Protein AF-A0A1V8TZ65-F1 (afdb_monomer)

Sequence (333 aa):
GFLTRMPTALEHLEITNCFKVTSDVLEAYLLKSGASLKSLTLLHNPCLSLSFLPNLKANCPNLESLTLDGHYYSERVAINDAQPEYETLLSPSEVPTWPSTLRHLDLVSLQKWGAEAAVNLFRTLADAAPELPDLRYIHIEAHIDIPWRDRASFRDEWIERLRTVFLRRSAPPNPYHGSKKQWLAWKAVQKDYNGRVTPGVLELAFHPRGVSHVELSPHKDPRDTDLASDADASPLKPARRSTRVRLVRSLSQQASVTSEDAGAESEDVRNRSPGKPEPFIQGLCNTVDVRIDNQRPRETTFTERDFLDSEASGDEDWSANADMEFENGGYAW

Structure (mmCIF, N/CA/C/O backbone):
data_AF-A0A1V8TZ65-F1
#
_entry.id   AF-A0A1V8TZ65-F1
#
loop_
_atom_site.group_PDB
_atom_site.id
_atom_site.type_symbol
_atom_site.label_atom_id
_atom_site.label_alt_id
_atom_site.label_comp_id
_atom_site.label_asym_id
_atom_site.label_entity_id
_atom_site.label_seq_id
_atom_site.pdbx_PDB_ins_code
_atom_site.Cartn_x
_atom_site.Cartn_y
_atom_site.Cartn_z
_atom_site.occupancy
_atom_site.B_iso_or_equiv
_atom_site.auth_seq_id
_atom_site.auth_comp_id
_atom_site.auth_asym_id
_atom_site.auth_atom_id
_atom_site.pdbx_PDB_model_num
ATOM 1 N N . GLY A 1 1 ? -14.218 -11.946 -16.713 1.00 60.06 1 GLY A N 1
ATOM 2 C CA . GLY A 1 1 ? -13.072 -12.727 -16.190 1.00 60.06 1 GLY A CA 1
ATOM 3 C C . GLY A 1 1 ? -13.565 -13.829 -15.266 1.00 60.06 1 GLY A C 1
ATOM 4 O O . GLY A 1 1 ? -14.764 -13.931 -15.056 1.00 60.06 1 GLY A O 1
ATOM 5 N N . PHE A 1 2 ? -12.695 -14.667 -14.701 1.00 77.88 2 PHE A N 1
ATOM 6 C CA . PHE A 1 2 ? -13.140 -15.668 -13.714 1.00 77.88 2 PHE A CA 1
ATOM 7 C C . PHE A 1 2 ? -13.649 -15.005 -12.417 1.00 77.88 2 PHE A C 1
ATOM 9 O O . PHE A 1 2 ? -14.639 -15.466 -11.856 1.00 77.88 2 PHE A O 1
ATOM 16 N N . LEU A 1 3 ? -13.070 -13.858 -12.029 1.00 78.88 3 LEU A N 1
ATOM 17 C CA . LEU A 1 3 ? -13.513 -13.054 -10.881 1.00 78.88 3 LEU A CA 1
ATOM 18 C C . LEU A 1 3 ? -14.974 -12.594 -10.996 1.00 78.88 3 LEU A C 1
ATOM 20 O O . LEU A 1 3 ? -15.696 -12.574 -10.009 1.00 78.88 3 LEU A O 1
ATOM 24 N N . THR A 1 4 ? -15.485 -12.325 -12.203 1.00 75.62 4 THR A N 1
ATOM 25 C CA . THR A 1 4 ? -16.880 -11.869 -12.378 1.00 75.62 4 THR A CA 1
ATOM 26 C C . THR A 1 4 ? -17.925 -12.956 -12.100 1.00 75.62 4 THR A C 1
ATOM 28 O O . THR A 1 4 ? -19.119 -12.655 -12.088 1.00 75.62 4 THR A O 1
ATOM 31 N N . ARG A 1 5 ? -17.490 -14.212 -11.922 1.00 80.31 5 ARG A N 1
ATOM 32 C CA . ARG A 1 5 ? -18.336 -15.353 -11.539 1.00 80.31 5 ARG A CA 1
ATOM 33 C C . ARG A 1 5 ? -18.325 -15.618 -10.031 1.00 80.31 5 ARG A C 1
ATOM 35 O O . ARG A 1 5 ? -19.060 -16.494 -9.585 1.00 80.31 5 ARG A O 1
ATOM 42 N N . MET A 1 6 ? -17.494 -14.910 -9.266 1.00 81.88 6 MET A N 1
ATOM 43 C CA . MET A 1 6 ? -17.444 -15.070 -7.818 1.00 81.88 6 MET A CA 1
ATOM 44 C C . MET A 1 6 ? -18.694 -14.476 -7.143 1.00 81.88 6 MET A C 1
ATOM 46 O O . MET A 1 6 ? -19.346 -13.594 -7.714 1.00 81.88 6 MET A O 1
ATOM 50 N N . PRO A 1 7 ? -19.051 -14.961 -5.939 1.00 83.94 7 PRO A N 1
ATOM 51 C CA . PRO A 1 7 ? -20.161 -14.419 -5.167 1.00 83.94 7 PRO A CA 1
ATOM 52 C C . PRO A 1 7 ? -19.971 -12.931 -4.862 1.00 83.94 7 PRO A C 1
ATOM 54 O O . PRO A 1 7 ? -18.871 -12.477 -4.571 1.00 83.94 7 PRO A O 1
ATOM 57 N N . THR A 1 8 ? -21.064 -12.171 -4.867 1.00 79.94 8 THR A N 1
ATOM 58 C CA . THR A 1 8 ? -21.030 -10.715 -4.654 1.00 79.94 8 THR A CA 1
ATOM 59 C C . THR A 1 8 ? -20.983 -10.293 -3.185 1.00 79.94 8 THR A C 1
ATOM 61 O O . THR A 1 8 ? -20.887 -9.104 -2.918 1.00 79.94 8 THR A O 1
ATOM 64 N N . ALA A 1 9 ? -21.082 -11.239 -2.246 1.00 85.06 9 ALA A N 1
ATOM 65 C CA . ALA A 1 9 ? -21.119 -10.997 -0.800 1.00 85.06 9 ALA A CA 1
ATOM 66 C C . ALA A 1 9 ? -19.877 -11.558 -0.080 1.00 85.06 9 ALA A C 1
ATOM 68 O O . ALA A 1 9 ? -19.961 -12.014 1.058 1.00 85.06 9 ALA A O 1
ATOM 69 N N . LEU A 1 10 ? -18.734 -11.600 -0.769 1.00 90.06 10 LEU A N 1
ATOM 70 C CA . LEU A 1 10 ? -17.481 -12.060 -0.177 1.00 90.06 10 LEU A CA 1
ATOM 71 C C . LEU A 1 10 ? -16.950 -11.015 0.811 1.00 90.06 10 LEU A C 1
ATOM 73 O O . LEU A 1 10 ? -16.825 -9.839 0.471 1.00 90.06 10 LEU A O 1
ATOM 77 N N . GLU A 1 11 ? -16.630 -11.462 2.026 1.00 93.25 11 GLU A N 1
ATOM 78 C CA . GLU A 1 11 ? -15.969 -10.634 3.044 1.00 93.25 11 GLU A CA 1
ATOM 79 C C . GLU A 1 11 ? -14.440 -10.732 2.959 1.00 93.25 11 GLU A C 1
ATOM 81 O O . GLU A 1 11 ? -13.737 -9.761 3.228 1.00 93.25 11 GLU A O 1
ATOM 86 N N . HIS A 1 12 ? -13.924 -11.892 2.556 1.00 94.75 12 HIS A N 1
ATOM 87 C CA . HIS A 1 12 ? -12.497 -12.176 2.464 1.00 94.75 12 HIS A CA 1
ATOM 88 C C . HIS A 1 12 ? -12.182 -12.685 1.058 1.00 94.75 12 HIS A C 1
ATOM 90 O O . HIS A 1 12 ? -12.798 -13.650 0.599 1.00 94.75 12 HIS A O 1
ATOM 96 N N . LEU A 1 13 ? -11.245 -12.028 0.377 1.00 93.94 13 LEU A N 1
ATOM 97 C CA . LEU A 1 13 ? -10.735 -12.448 -0.923 1.00 93.94 13 LEU A CA 1
ATOM 98 C C . LEU A 1 13 ? -9.223 -12.625 -0.830 1.00 93.94 13 LEU A C 1
ATOM 100 O O . LEU A 1 13 ? -8.498 -11.656 -0.620 1.00 93.94 13 LEU A O 1
ATOM 104 N N . GLU A 1 14 ? -8.773 -13.853 -1.053 1.00 95.00 14 GLU A N 1
ATOM 105 C CA . GLU A 1 14 ? -7.362 -14.191 -1.189 1.00 95.00 14 GLU A CA 1
ATOM 106 C C . GLU A 1 14 ? -7.101 -14.698 -2.608 1.00 95.00 14 GLU A C 1
ATOM 108 O O . GLU A 1 14 ? -7.795 -15.598 -3.095 1.00 95.00 14 GLU A O 1
ATOM 113 N N . ILE A 1 15 ? -6.124 -14.100 -3.289 1.00 93.44 15 ILE A N 1
ATOM 114 C CA . ILE A 1 15 ? -5.669 -14.545 -4.604 1.00 93.44 15 ILE A CA 1
ATOM 115 C C . ILE A 1 15 ? -4.156 -14.697 -4.567 1.00 93.44 15 ILE A C 1
ATOM 117 O O . ILE A 1 15 ? -3.427 -13.717 -4.392 1.00 93.44 15 ILE A O 1
ATOM 121 N N . THR A 1 16 ? -3.710 -15.930 -4.783 1.00 93.06 16 THR A N 1
ATOM 122 C CA . THR A 1 16 ? -2.310 -16.325 -4.655 1.00 93.06 16 THR A CA 1
ATOM 123 C C . THR A 1 16 ? -1.806 -16.916 -5.966 1.00 93.06 16 THR A C 1
ATOM 125 O O . THR A 1 16 ? -2.459 -17.789 -6.540 1.00 93.06 16 THR A O 1
ATOM 128 N N . ASN A 1 17 ? -0.644 -16.448 -6.426 1.00 89.31 17 ASN A N 1
ATOM 129 C CA . ASN A 1 17 ? 0.069 -16.936 -7.609 1.00 89.31 17 ASN A CA 1
ATOM 130 C C . ASN A 1 17 ? -0.794 -17.003 -8.886 1.00 89.31 17 ASN A C 1
ATOM 132 O O . ASN A 1 17 ? -0.859 -18.031 -9.565 1.00 89.31 17 ASN A O 1
ATOM 136 N N . CYS A 1 18 ? -1.522 -15.925 -9.203 1.00 88.50 18 CYS A N 1
ATOM 137 C CA . CYS A 1 18 ? -2.431 -15.896 -10.346 1.00 88.50 18 CYS A CA 1
ATOM 138 C C . CYS A 1 18 ? -1.992 -14.923 -11.450 1.00 88.50 18 CYS A C 1
ATOM 140 O O . CYS A 1 18 ? -2.188 -13.713 -11.365 1.00 88.50 18 CYS A O 1
ATOM 142 N N . PHE A 1 19 ? -1.533 -15.475 -12.575 1.00 86.38 19 PHE A N 1
ATOM 143 C CA . PHE A 1 19 ? -1.153 -14.720 -13.780 1.00 86.38 19 PHE A CA 1
ATOM 144 C C . PHE A 1 19 ? -2.326 -14.046 -14.503 1.00 86.38 19 PHE A C 1
ATOM 146 O O . PHE A 1 19 ? -2.140 -13.121 -15.286 1.00 86.38 19 PHE A O 1
ATOM 153 N N . LYS A 1 20 ? -3.560 -14.520 -14.288 1.00 86.88 20 LYS A N 1
ATOM 154 C CA . LYS A 1 20 ? -4.753 -13.983 -14.970 1.00 86.88 20 LYS A CA 1
ATOM 155 C C . LYS A 1 20 ? -5.352 -12.765 -14.269 1.00 86.88 20 LYS A C 1
ATOM 157 O O . LYS A 1 20 ? -6.344 -12.224 -14.758 1.00 86.88 20 LYS A O 1
ATOM 162 N N . VAL A 1 21 ? -4.815 -12.387 -13.111 1.00 89.88 21 VAL A N 1
ATOM 163 C CA . VAL A 1 21 ? -5.283 -11.234 -12.345 1.00 89.88 21 VAL A CA 1
ATOM 164 C C . VAL A 1 21 ? -4.447 -10.030 -12.738 1.00 89.88 21 VAL A C 1
ATOM 166 O O . VAL A 1 21 ? -3.313 -9.878 -12.300 1.00 89.88 21 VAL A O 1
ATOM 169 N N . THR A 1 22 ? -5.031 -9.192 -13.586 1.00 92.12 22 THR A N 1
ATOM 170 C CA . THR A 1 22 ? -4.542 -7.841 -13.859 1.00 92.12 22 THR A CA 1
ATOM 171 C C . THR A 1 22 ? -5.293 -6.839 -12.989 1.00 92.12 22 THR A C 1
ATOM 173 O O . THR A 1 22 ? -6.369 -7.146 -12.458 1.00 92.12 22 THR A O 1
ATOM 176 N N . SER A 1 23 ? -4.747 -5.633 -12.865 1.00 91.00 23 SER A N 1
ATOM 177 C CA . SER A 1 23 ? -5.394 -4.530 -12.155 1.00 91.00 23 SER A CA 1
ATOM 178 C C . SER A 1 23 ? -6.789 -4.224 -12.699 1.00 91.00 23 SER A C 1
ATOM 180 O O . SER A 1 23 ? -7.722 -4.155 -11.909 1.00 91.00 23 SER A O 1
ATOM 182 N N . ASP A 1 24 ? -6.970 -4.173 -14.023 1.00 91.19 24 ASP A N 1
ATOM 183 C CA . ASP A 1 24 ? -8.270 -3.902 -14.658 1.00 91.19 24 ASP A CA 1
ATOM 184 C C . ASP A 1 24 ? -9.333 -4.948 -14.288 1.00 91.19 24 ASP A C 1
ATOM 186 O O . ASP A 1 24 ? -10.501 -4.643 -14.030 1.00 91.19 24 ASP A O 1
ATOM 190 N N . VAL A 1 25 ? -8.936 -6.226 -14.265 1.00 91.88 25 VAL A N 1
ATOM 191 C CA . VAL A 1 25 ? -9.843 -7.339 -13.957 1.00 91.88 25 VAL A CA 1
ATOM 192 C C . VAL A 1 25 ? -10.199 -7.344 -12.473 1.00 91.88 25 VAL A C 1
ATOM 194 O O . VAL A 1 25 ? -11.348 -7.639 -12.128 1.00 91.88 25 VAL A O 1
ATOM 197 N N . LEU A 1 26 ? -9.235 -7.017 -11.607 1.00 92.75 26 LEU A N 1
ATOM 198 C CA . LEU A 1 26 ? -9.464 -6.847 -10.178 1.00 92.75 26 LEU A CA 1
ATOM 199 C C . LEU A 1 26 ? -10.365 -5.637 -9.913 1.00 92.75 26 LEU A C 1
ATOM 201 O O . LEU A 1 26 ? -11.349 -5.767 -9.195 1.00 92.75 26 LEU A O 1
ATOM 205 N N . GLU A 1 27 ? -10.102 -4.494 -10.535 1.00 92.44 27 GLU A N 1
ATOM 206 C CA . GLU A 1 27 ? -10.884 -3.274 -10.366 1.00 92.44 27 GLU A CA 1
ATOM 207 C C . GLU A 1 27 ? -12.343 -3.465 -10.798 1.00 92.44 27 GLU A C 1
ATOM 209 O O . GLU A 1 27 ? -13.260 -3.136 -10.044 1.00 92.44 27 GLU A O 1
ATOM 214 N N . ALA A 1 28 ? -12.577 -4.091 -11.956 1.00 91.38 28 ALA A N 1
ATOM 215 C CA . ALA A 1 28 ? -13.924 -4.421 -12.417 1.00 91.38 28 ALA A CA 1
ATOM 216 C C . ALA A 1 28 ? -14.676 -5.339 -11.436 1.00 91.38 28 ALA A C 1
ATOM 218 O O . ALA A 1 28 ? -15.902 -5.264 -11.311 1.00 91.38 28 ALA A O 1
ATOM 219 N N . TYR A 1 29 ? -13.954 -6.219 -10.737 1.00 91.12 29 TYR A N 1
ATOM 220 C CA . TYR A 1 29 ? -14.520 -7.044 -9.678 1.00 91.12 29 TYR A CA 1
ATOM 221 C C . TYR A 1 29 ? -14.815 -6.222 -8.414 1.00 91.12 29 TYR A C 1
ATOM 223 O O . TYR A 1 29 ? -15.936 -6.278 -7.908 1.00 91.12 29 TYR A O 1
ATOM 231 N N . LEU A 1 30 ? -13.864 -5.411 -7.938 1.00 91.62 30 LEU A N 1
ATOM 232 C CA . LEU A 1 30 ? -14.041 -4.557 -6.759 1.00 91.62 30 LEU A CA 1
ATOM 233 C C . LEU A 1 30 ? -15.204 -3.572 -6.939 1.00 91.62 30 LEU A C 1
ATOM 235 O O . LEU A 1 30 ? -15.962 -3.350 -6.003 1.00 91.62 30 LEU A O 1
ATOM 239 N N . LEU A 1 31 ? -15.425 -3.052 -8.146 1.00 91.88 31 LEU A N 1
ATOM 240 C CA . LEU A 1 31 ? -16.567 -2.184 -8.438 1.00 91.88 31 LEU A CA 1
ATOM 241 C C . LEU A 1 31 ? -17.920 -2.896 -8.256 1.00 91.88 31 LEU A C 1
ATOM 243 O O . LEU A 1 31 ? -18.909 -2.273 -7.876 1.00 91.88 31 LEU A O 1
ATOM 247 N N . LYS A 1 32 ? -17.985 -4.209 -8.508 1.00 88.94 32 LYS A N 1
ATOM 248 C CA . LYS A 1 32 ? -19.225 -4.993 -8.406 1.00 88.94 32 LYS A CA 1
ATOM 249 C C . LYS A 1 32 ? -19.458 -5.576 -7.010 1.00 88.94 32 LYS A C 1
ATOM 251 O O . LYS A 1 32 ? -20.606 -5.675 -6.582 1.00 88.94 32 LYS A O 1
ATOM 256 N N . SER A 1 33 ? -18.402 -6.020 -6.334 1.00 87.50 33 SER A N 1
ATOM 257 C CA . SER A 1 33 ? -18.491 -6.802 -5.089 1.00 87.50 33 SER A CA 1
ATOM 258 C C . SER A 1 33 ? -17.567 -6.324 -3.969 1.00 87.50 33 SER A C 1
ATOM 260 O O . SER A 1 33 ? -17.488 -6.969 -2.929 1.00 87.50 33 SER A O 1
ATOM 262 N N . GLY A 1 34 ? -16.878 -5.196 -4.138 1.00 86.38 34 GLY A N 1
ATOM 263 C CA . GLY A 1 34 ? -15.989 -4.633 -3.119 1.00 86.38 34 GLY A CA 1
ATOM 264 C C . GLY A 1 34 ? -16.722 -4.080 -1.893 1.00 86.38 34 GLY A C 1
ATOM 265 O O . GLY A 1 34 ? -16.143 -4.016 -0.813 1.00 86.38 34 GLY A O 1
ATOM 266 N N . ALA A 1 35 ? -18.017 -3.757 -2.005 1.00 90.62 35 ALA A N 1
ATOM 267 C CA . ALA A 1 35 ? -18.794 -3.178 -0.907 1.00 90.62 35 ALA A CA 1
ATOM 268 C C . ALA A 1 35 ? -18.884 -4.075 0.343 1.00 90.62 35 ALA A C 1
ATOM 270 O O . ALA A 1 35 ? -18.925 -3.558 1.460 1.00 90.62 35 ALA A O 1
ATOM 271 N N . SER A 1 36 ? -18.910 -5.402 0.182 1.00 91.38 36 SER A N 1
ATOM 272 C CA . SER A 1 36 ? -18.933 -6.355 1.304 1.00 91.38 36 SER A CA 1
ATOM 273 C C . SER A 1 36 ? -17.544 -6.754 1.802 1.00 91.38 36 SER A C 1
ATOM 275 O O . SER A 1 36 ? -17.435 -7.442 2.815 1.00 91.38 36 SER A O 1
ATOM 277 N N . LEU A 1 37 ? -16.493 -6.370 1.079 1.00 93.81 37 LEU A N 1
ATOM 278 C CA . LEU A 1 37 ? -15.158 -6.915 1.248 1.00 93.81 37 LEU A CA 1
ATOM 279 C C . LEU A 1 37 ? -14.440 -6.223 2.412 1.00 93.81 37 LEU A C 1
ATOM 281 O O . LEU A 1 37 ? -14.276 -5.005 2.427 1.00 93.81 37 LEU A O 1
ATOM 285 N N . LYS A 1 38 ? -14.014 -7.024 3.391 1.00 95.38 38 LYS A N 1
ATOM 286 C CA . LYS A 1 38 ? -13.301 -6.600 4.603 1.00 95.38 38 LYS A CA 1
ATOM 287 C C . LYS A 1 38 ? -11.809 -6.901 4.533 1.00 95.38 38 LYS A C 1
ATOM 289 O O . LYS A 1 38 ? -11.019 -6.167 5.116 1.00 95.38 38 LYS A O 1
ATOM 294 N N . SER A 1 39 ? -11.404 -7.960 3.838 1.00 96.44 39 SER A N 1
ATOM 295 C CA . SER A 1 39 ? -9.996 -8.347 3.719 1.00 96.44 39 SER A CA 1
ATOM 296 C C . SER A 1 39 ? -9.655 -8.720 2.285 1.00 96.44 39 SER A C 1
ATOM 298 O O . SER A 1 39 ? -10.320 -9.571 1.687 1.00 96.44 39 SER A O 1
ATOM 300 N N . LEU A 1 40 ? -8.629 -8.062 1.751 1.00 96.31 40 LEU A N 1
ATOM 301 C CA . LEU A 1 40 ? -8.072 -8.299 0.428 1.00 96.31 40 LEU A CA 1
ATOM 302 C C . LEU A 1 40 ? -6.614 -8.731 0.572 1.00 96.31 40 LEU A C 1
ATOM 304 O O . LEU A 1 40 ? -5.777 -7.945 1.015 1.00 96.31 40 LEU A O 1
ATOM 308 N N . THR A 1 41 ? -6.325 -9.965 0.172 1.00 96.75 41 THR A N 1
ATOM 309 C CA . THR A 1 41 ? -4.993 -10.565 0.247 1.00 96.75 41 THR A CA 1
ATOM 310 C C . THR A 1 41 ? -4.550 -10.979 -1.153 1.00 96.75 41 THR A C 1
ATOM 312 O O . THR A 1 41 ? -5.195 -11.787 -1.818 1.00 96.75 41 THR A O 1
ATOM 315 N N . LEU A 1 42 ? -3.467 -10.378 -1.633 1.00 95.25 42 LEU A N 1
ATOM 316 C CA . LEU A 1 42 ? -2.983 -10.504 -3.005 1.00 95.25 42 LEU A CA 1
ATOM 317 C C . LEU A 1 42 ? -1.520 -10.939 -2.967 1.00 95.25 42 LEU A C 1
ATOM 319 O O . LEU A 1 42 ? -0.635 -10.115 -2.768 1.00 95.25 42 LEU A O 1
ATOM 323 N N . LEU A 1 43 ? -1.260 -12.230 -3.148 1.00 93.44 43 LEU A N 1
ATOM 324 C CA . LEU A 1 43 ? 0.073 -12.804 -2.962 1.00 93.44 43 LEU A CA 1
ATOM 325 C C . LEU A 1 43 ? 0.652 -13.290 -4.289 1.00 93.44 43 LEU A C 1
ATOM 327 O O . LEU A 1 43 ? 0.011 -14.055 -5.009 1.00 93.44 43 LEU A O 1
ATOM 331 N N . HIS A 1 44 ? 1.882 -12.889 -4.598 1.00 90.25 44 HIS A N 1
ATOM 332 C CA . HIS A 1 44 ? 2.671 -13.444 -5.700 1.00 90.25 44 HIS A CA 1
ATOM 333 C C . HIS A 1 44 ? 1.979 -13.332 -7.072 1.00 90.25 44 HIS A C 1
ATOM 335 O O . HIS A 1 44 ? 2.051 -14.251 -7.879 1.00 90.25 44 HIS A O 1
ATOM 341 N N . ASN A 1 45 ? 1.255 -12.240 -7.343 1.00 90.75 45 ASN A N 1
ATOM 342 C CA . ASN A 1 45 ? 0.510 -12.062 -8.597 1.00 90.75 45 ASN A CA 1
ATOM 343 C C . ASN A 1 45 ? 1.333 -11.231 -9.606 1.00 90.75 45 ASN A C 1
ATOM 345 O O . ASN A 1 45 ? 1.327 -10.005 -9.508 1.00 90.75 45 ASN A O 1
ATOM 349 N N . PRO A 1 46 ? 2.025 -11.846 -10.585 1.00 88.19 46 PRO A N 1
ATOM 350 C CA . PRO A 1 46 ? 3.029 -11.160 -11.415 1.00 88.19 46 PRO A CA 1
ATOM 351 C C . PRO A 1 46 ? 2.454 -10.119 -12.376 1.00 88.19 46 PRO A C 1
ATOM 353 O O . PRO A 1 46 ? 3.150 -9.184 -12.763 1.00 88.19 46 PRO A O 1
ATOM 356 N N . CYS A 1 47 ? 1.181 -10.254 -12.745 1.00 89.38 47 CYS A N 1
ATOM 357 C CA . CYS A 1 47 ? 0.493 -9.346 -13.665 1.00 89.38 47 CYS A CA 1
ATOM 358 C C . CYS A 1 47 ? -0.278 -8.223 -12.949 1.00 89.38 47 CYS A C 1
ATOM 360 O O . CYS A 1 47 ? -0.974 -7.445 -13.604 1.00 89.38 47 CYS A O 1
ATOM 362 N N . LEU A 1 48 ? -0.211 -8.153 -11.617 1.00 91.44 48 LEU A N 1
ATOM 363 C CA . LEU A 1 48 ? -1.015 -7.232 -10.823 1.00 91.44 48 LEU A CA 1
ATOM 364 C C . LEU A 1 48 ? -0.225 -5.970 -10.461 1.00 91.44 48 LEU A C 1
ATOM 366 O O . LEU A 1 48 ? 0.687 -6.014 -9.641 1.00 91.44 48 LEU A O 1
ATOM 370 N N . SER A 1 49 ? -0.629 -4.834 -11.029 1.00 91.88 49 SER A N 1
ATOM 371 C CA . SER A 1 49 ? -0.157 -3.506 -10.623 1.00 91.88 49 SER A CA 1
ATOM 372 C C . SER A 1 49 ? -1.068 -2.879 -9.555 1.00 91.88 49 SER A C 1
ATOM 374 O O . SER A 1 49 ? -2.171 -3.365 -9.290 1.00 91.88 49 SER A O 1
ATOM 376 N N . LEU A 1 50 ? -0.628 -1.776 -8.942 1.00 91.81 50 LEU A N 1
ATOM 377 C CA . LEU A 1 50 ? -1.370 -1.013 -7.926 1.00 91.81 50 LEU A CA 1
ATOM 378 C C . LEU A 1 50 ? -2.343 0.022 -8.517 1.00 91.81 50 LEU A C 1
ATOM 380 O O . LEU A 1 50 ? -2.909 0.827 -7.778 1.00 91.81 50 LEU A O 1
ATOM 384 N N . SER A 1 51 ? -2.589 -0.006 -9.825 1.00 91.44 51 SER A N 1
ATOM 385 C CA . SER A 1 51 ? -3.466 0.961 -10.511 1.00 91.44 51 SER A CA 1
ATOM 386 C C . SER A 1 51 ? -4.937 0.918 -10.067 1.00 91.44 51 SER A C 1
ATOM 388 O O . SER A 1 51 ? -5.687 1.844 -10.352 1.00 91.44 51 SER A O 1
ATOM 390 N N . PHE A 1 52 ? -5.352 -0.091 -9.291 1.00 92.69 52 PHE A N 1
ATOM 391 C CA . PHE A 1 52 ? -6.682 -0.151 -8.669 1.00 92.69 52 PHE A CA 1
ATOM 392 C C . PHE A 1 52 ? -6.804 0.686 -7.376 1.00 92.69 52 PHE A C 1
ATOM 394 O O . PHE A 1 52 ? -7.917 0.935 -6.903 1.00 92.69 52 PHE A O 1
ATOM 401 N N . LEU A 1 53 ? -5.685 1.121 -6.776 1.00 94.00 53 LEU A N 1
ATOM 402 C CA . LEU A 1 53 ? -5.674 1.889 -5.523 1.00 94.00 53 LEU A CA 1
ATOM 403 C C . LEU A 1 53 ? -6.439 3.228 -5.572 1.00 94.00 53 LEU A C 1
ATOM 405 O O . LEU A 1 53 ? -7.068 3.569 -4.567 1.00 94.00 53 LEU A O 1
ATOM 409 N N . PRO A 1 54 ? -6.439 4.008 -6.672 1.00 93.75 54 PRO A N 1
ATOM 410 C CA . PRO A 1 54 ? -7.171 5.273 -6.736 1.00 93.75 54 PRO A CA 1
ATOM 411 C C . PRO A 1 54 ? -8.674 5.128 -6.496 1.00 93.75 54 PRO A C 1
ATOM 413 O O . PRO A 1 54 ? -9.282 5.999 -5.877 1.00 93.75 54 PRO A O 1
ATOM 416 N N . ASN A 1 55 ? -9.267 4.005 -6.904 1.00 92.12 55 ASN A N 1
ATOM 417 C CA . ASN A 1 55 ? -10.696 3.737 -6.736 1.00 92.12 55 ASN A CA 1
ATOM 418 C C . ASN A 1 55 ? -11.001 2.842 -5.525 1.00 92.12 55 ASN A C 1
ATOM 420 O O . ASN A 1 55 ? -12.158 2.482 -5.295 1.00 92.12 55 ASN A O 1
ATOM 424 N N . LEU A 1 56 ? -9.996 2.507 -4.708 1.00 92.75 56 LEU A N 1
ATOM 425 C CA . LEU A 1 56 ? -10.144 1.578 -3.589 1.00 92.75 56 LEU A CA 1
ATOM 426 C C . LEU A 1 56 ? -11.150 2.079 -2.547 1.00 92.75 56 LEU A C 1
ATOM 428 O O . LEU A 1 56 ? -12.022 1.316 -2.137 1.00 92.75 56 LEU A O 1
ATOM 432 N N . LYS A 1 57 ? -11.091 3.361 -2.160 1.00 92.12 57 LYS A N 1
ATOM 433 C CA . LYS A 1 57 ? -12.034 3.950 -1.189 1.00 92.12 57 LYS A CA 1
ATOM 434 C C . LYS A 1 57 ? -13.485 3.901 -1.680 1.00 92.12 57 LYS A C 1
ATOM 436 O O . LYS A 1 57 ? -14.389 3.661 -0.885 1.00 92.12 57 LYS A O 1
ATOM 441 N N . ALA A 1 58 ? -13.705 4.140 -2.974 1.00 92.81 58 ALA A N 1
ATOM 442 C CA . ALA A 1 58 ? -15.036 4.140 -3.578 1.00 92.81 58 ALA A CA 1
ATOM 443 C C . ALA A 1 58 ? -15.590 2.718 -3.756 1.00 92.81 58 ALA A C 1
ATOM 445 O O . ALA A 1 58 ? -16.753 2.465 -3.449 1.00 92.81 58 ALA A O 1
ATOM 446 N N . ASN A 1 59 ? -14.747 1.787 -4.209 1.00 92.50 59 ASN A N 1
ATOM 447 C CA . ASN A 1 59 ? -15.147 0.414 -4.502 1.00 92.50 59 ASN A CA 1
ATOM 448 C C . ASN A 1 59 ? -15.237 -0.461 -3.237 1.00 92.50 59 ASN A C 1
ATOM 450 O O . ASN A 1 59 ? -16.069 -1.364 -3.176 1.00 92.50 59 ASN A O 1
ATOM 454 N N . CYS A 1 60 ? -14.403 -0.200 -2.224 1.00 93.94 60 CYS A N 1
ATOM 455 C CA . CYS A 1 60 ? -14.270 -1.017 -1.010 1.00 93.94 60 CYS A CA 1
ATOM 456 C C . CYS A 1 60 ? -14.388 -0.175 0.279 1.00 93.94 60 CYS A C 1
ATOM 458 O O . CYS A 1 60 ? -13.417 -0.040 1.026 1.00 93.94 60 CYS A O 1
ATOM 460 N N . PRO A 1 61 ? -15.573 0.387 0.585 1.00 93.00 61 PRO A N 1
ATOM 461 C CA . PRO A 1 61 ? -15.770 1.264 1.742 1.00 93.00 61 PRO A CA 1
ATOM 462 C C . PRO A 1 61 ? -15.595 0.577 3.106 1.00 93.00 61 PRO A C 1
ATOM 464 O O . PRO A 1 61 ? -15.355 1.270 4.088 1.00 93.00 61 PRO A O 1
ATOM 467 N N . ASN A 1 62 ? -15.731 -0.754 3.174 1.00 94.19 62 ASN A N 1
ATOM 468 C CA . ASN A 1 62 ? -15.667 -1.543 4.412 1.00 94.19 62 ASN A CA 1
ATOM 469 C C . ASN A 1 62 ? -14.352 -2.327 4.566 1.00 94.19 62 ASN A C 1
ATOM 471 O O . ASN A 1 62 ? -14.266 -3.230 5.400 1.00 94.19 62 ASN A O 1
ATOM 475 N N . LEU A 1 63 ? -13.338 -2.019 3.754 1.00 96.00 63 LEU A N 1
ATOM 476 C CA . LEU A 1 63 ? -12.067 -2.732 3.782 1.00 96.00 63 LEU A CA 1
ATOM 477 C C . LEU A 1 63 ? -11.328 -2.451 5.096 1.00 96.00 63 LEU A C 1
ATOM 479 O O . LEU A 1 63 ? -11.025 -1.303 5.419 1.00 96.00 63 LEU A O 1
ATOM 483 N N . GLU A 1 64 ? -11.019 -3.504 5.842 1.00 96.69 64 GLU A N 1
ATOM 484 C CA . GLU A 1 64 ? -10.263 -3.450 7.093 1.00 96.69 64 GLU A CA 1
ATOM 485 C C . GLU A 1 64 ? -8.801 -3.869 6.899 1.00 96.69 64 GLU A C 1
ATOM 487 O O . GLU A 1 64 ? -7.916 -3.379 7.601 1.00 96.69 64 GLU A O 1
ATOM 492 N N . SER A 1 65 ? -8.527 -4.770 5.956 1.00 97.19 65 SER A N 1
ATOM 493 C CA . SER A 1 65 ? -7.201 -5.347 5.739 1.00 97.19 65 SER A CA 1
ATOM 494 C C . SER A 1 65 ? -6.860 -5.384 4.254 1.00 97.19 65 SER A C 1
ATOM 496 O O . SER A 1 65 ? -7.601 -5.958 3.457 1.00 97.19 65 SER A O 1
ATOM 498 N N . LEU A 1 66 ? -5.728 -4.775 3.904 1.00 97.06 66 LEU A N 1
ATOM 499 C CA . LEU A 1 66 ? -5.108 -4.863 2.588 1.00 97.06 66 LEU A CA 1
ATOM 500 C C . LEU A 1 66 ? -3.706 -5.444 2.753 1.00 97.06 66 LEU A C 1
ATOM 502 O O . LEU A 1 66 ? -2.848 -4.809 3.366 1.00 97.06 66 LEU A O 1
ATOM 506 N N . THR A 1 67 ? -3.497 -6.627 2.189 1.00 97.19 67 THR A N 1
ATOM 507 C CA . THR A 1 67 ? -2.205 -7.308 2.161 1.00 97.19 67 THR A CA 1
ATOM 508 C C . THR A 1 67 ? -1.828 -7.582 0.716 1.00 97.19 67 THR A C 1
ATOM 510 O O . THR A 1 67 ? -2.599 -8.196 -0.024 1.00 97.19 67 THR A O 1
ATOM 513 N N . LEU A 1 68 ? -0.645 -7.139 0.311 1.00 95.44 68 LEU A N 1
ATOM 514 C CA . LEU A 1 68 ? -0.094 -7.389 -1.009 1.00 95.44 68 LEU A CA 1
ATOM 515 C C . LEU A 1 68 ? 1.362 -7.812 -0.885 1.00 95.44 68 LEU A C 1
ATOM 517 O O . LEU A 1 68 ? 2.157 -7.101 -0.279 1.00 95.44 68 LEU A O 1
ATOM 521 N N . ASP A 1 69 ? 1.706 -8.939 -1.500 1.00 93.12 69 ASP A N 1
ATOM 522 C CA . ASP A 1 69 ? 3.079 -9.428 -1.575 1.00 93.12 69 ASP A CA 1
ATOM 523 C C . ASP A 1 69 ? 3.525 -9.552 -3.036 1.00 93.12 69 ASP A C 1
ATOM 525 O O . ASP A 1 69 ? 2.977 -10.347 -3.807 1.00 93.12 69 ASP A O 1
ATOM 529 N N . GLY A 1 70 ? 4.521 -8.743 -3.401 1.00 86.38 70 GLY A N 1
ATOM 530 C CA . GLY A 1 70 ? 5.157 -8.696 -4.715 1.00 86.38 70 GLY A CA 1
ATOM 531 C C . GLY A 1 70 ? 6.351 -9.640 -4.886 1.00 86.38 70 GLY A C 1
ATOM 532 O O . GLY A 1 70 ? 7.089 -9.498 -5.858 1.00 86.38 70 GLY A O 1
ATOM 533 N N . HIS A 1 71 ? 6.597 -10.587 -3.975 1.00 87.00 71 HIS A N 1
ATOM 534 C CA . HIS A 1 71 ? 7.594 -11.631 -4.224 1.00 87.00 71 HIS A CA 1
ATOM 535 C C . HIS A 1 71 ? 7.106 -12.580 -5.319 1.00 87.00 71 HIS A C 1
ATOM 537 O O . HIS A 1 71 ? 6.055 -13.200 -5.183 1.00 87.00 71 HIS A O 1
ATOM 543 N N . TYR A 1 72 ? 7.877 -12.732 -6.391 1.00 83.44 72 TYR A N 1
ATOM 544 C CA . TYR A 1 72 ? 7.564 -13.671 -7.468 1.00 83.44 72 TYR A CA 1
ATOM 545 C C . TYR A 1 72 ? 8.462 -14.894 -7.374 1.00 83.44 72 TYR A C 1
ATOM 547 O O . TYR A 1 72 ? 9.634 -14.800 -7.005 1.00 83.44 72 TYR A O 1
ATOM 555 N N . TYR A 1 73 ? 7.901 -16.048 -7.714 1.00 77.50 73 TYR A N 1
ATOM 556 C CA . TYR A 1 73 ? 8.637 -17.299 -7.778 1.00 77.50 73 TYR A CA 1
ATOM 557 C C . TYR A 1 73 ? 8.794 -17.709 -9.222 1.00 77.50 73 TYR A C 1
ATOM 559 O O . TYR A 1 73 ? 7.886 -17.529 -10.031 1.00 77.50 73 TYR A O 1
ATOM 567 N N . SER A 1 74 ? 9.950 -18.285 -9.522 1.00 77.56 74 SER A N 1
ATOM 568 C CA . SER A 1 74 ? 10.164 -18.849 -10.836 1.00 77.56 74 SER A CA 1
ATOM 569 C C . SER A 1 74 ? 9.349 -20.134 -10.967 1.00 77.56 74 SER A C 1
ATOM 571 O O . SER A 1 74 ? 9.477 -21.026 -10.125 1.00 77.56 74 SER A O 1
ATOM 573 N N . GLU A 1 75 ? 8.525 -20.254 -12.005 1.00 70.81 75 GLU A N 1
ATOM 574 C CA . GLU A 1 75 ? 7.802 -21.500 -12.287 1.00 70.81 75 GLU A CA 1
ATOM 575 C C . GLU A 1 75 ? 8.711 -22.524 -12.969 1.00 70.81 75 GLU A C 1
ATOM 577 O O . GLU A 1 75 ? 8.507 -23.739 -12.872 1.00 70.81 75 GLU A O 1
ATOM 582 N N . ARG A 1 76 ? 9.731 -22.039 -13.684 1.00 73.38 76 ARG A N 1
ATOM 583 C CA . ARG A 1 76 ? 10.621 -22.863 -14.496 1.00 73.38 76 ARG A CA 1
ATOM 584 C C . ARG A 1 76 ? 11.988 -22.976 -13.847 1.00 73.38 76 ARG A C 1
ATOM 586 O O . ARG A 1 76 ? 12.697 -22.003 -13.660 1.00 73.38 76 ARG A O 1
ATOM 593 N N . VAL A 1 77 ? 12.441 -24.209 -13.643 1.00 74.50 77 VAL A N 1
ATOM 594 C CA . VAL A 1 77 ? 13.783 -24.473 -13.092 1.00 74.50 77 VAL A CA 1
ATOM 595 C C . VAL A 1 77 ? 14.902 -23.944 -14.005 1.00 74.50 77 VAL A C 1
ATOM 597 O O . VAL A 1 77 ? 15.980 -23.599 -13.534 1.00 74.50 77 VAL A O 1
ATOM 600 N N . ALA A 1 78 ? 14.658 -23.885 -15.317 1.00 75.06 78 ALA A N 1
ATOM 601 C CA . ALA A 1 78 ? 15.675 -23.543 -16.311 1.00 75.06 78 ALA A CA 1
ATOM 602 C C . ALA A 1 78 ? 15.742 -22.048 -16.670 1.00 75.06 78 ALA A C 1
ATOM 604 O O . ALA A 1 78 ? 16.708 -21.627 -17.302 1.00 75.06 78 ALA A O 1
ATOM 605 N N . ILE A 1 79 ? 14.720 -21.257 -16.333 1.00 73.00 79 ILE A N 1
ATOM 606 C CA . ILE A 1 79 ? 14.605 -19.852 -16.745 1.00 73.00 79 ILE A CA 1
ATOM 607 C C . ILE A 1 79 ? 14.100 -19.067 -15.548 1.00 73.00 79 ILE A C 1
ATOM 609 O O . ILE A 1 79 ? 13.033 -19.384 -15.048 1.00 73.00 79 ILE A O 1
ATOM 613 N N . ASN A 1 80 ? 14.827 -18.027 -15.138 1.00 74.56 80 ASN A N 1
ATOM 614 C CA . ASN A 1 80 ? 14.360 -17.129 -14.090 1.00 74.56 80 ASN A CA 1
ATOM 615 C C . ASN A 1 80 ? 13.244 -16.212 -14.623 1.00 74.56 80 ASN A C 1
ATOM 617 O O . ASN A 1 80 ? 13.519 -15.132 -15.142 1.00 74.56 80 ASN A O 1
ATOM 621 N N . ASP A 1 81 ? 12.001 -16.668 -14.496 1.00 75.44 81 ASP A N 1
ATOM 622 C CA . ASP A 1 81 ? 10.763 -15.925 -14.765 1.00 75.44 81 ASP A CA 1
ATOM 623 C C . ASP A 1 81 ? 10.164 -15.288 -13.495 1.00 75.44 81 ASP A C 1
ATOM 625 O O . ASP A 1 81 ? 9.026 -14.829 -13.504 1.00 75.44 81 ASP A O 1
ATOM 629 N N . ALA A 1 82 ? 10.939 -15.192 -12.407 1.00 78.06 82 ALA A N 1
ATOM 630 C CA . ALA A 1 82 ? 10.540 -14.532 -11.162 1.00 78.06 82 ALA A CA 1
ATOM 631 C C . ALA A 1 82 ? 10.570 -12.994 -11.276 1.00 78.06 82 ALA A C 1
ATOM 633 O O . ALA A 1 82 ? 11.173 -12.304 -10.450 1.00 78.06 82 ALA A O 1
ATOM 634 N N . GLN A 1 83 ? 9.972 -12.443 -12.331 1.00 80.38 83 GLN A N 1
ATOM 635 C CA . GLN A 1 83 ? 9.880 -11.007 -12.564 1.00 80.38 83 GLN A CA 1
ATOM 636 C C . GLN A 1 83 ? 8.422 -10.583 -12.757 1.00 80.38 83 GLN A C 1
ATOM 638 O O . GLN A 1 83 ? 7.628 -11.339 -13.312 1.00 80.38 83 GLN A O 1
ATOM 643 N N . PRO A 1 84 ? 8.059 -9.366 -12.323 1.00 85.38 84 PRO A N 1
ATOM 644 C CA . PRO A 1 84 ? 6.738 -8.827 -12.610 1.00 85.38 84 PRO A CA 1
ATOM 645 C C . PRO A 1 84 ? 6.553 -8.593 -14.111 1.00 85.38 84 PRO A C 1
ATOM 647 O O . PRO A 1 84 ? 7.458 -8.079 -14.772 1.00 85.38 84 PRO A O 1
ATOM 650 N N . GLU A 1 85 ? 5.356 -8.879 -14.614 1.00 86.56 85 GLU A N 1
ATOM 651 C CA . GLU A 1 85 ? 4.967 -8.713 -16.025 1.00 86.56 85 GLU A CA 1
ATOM 652 C C . GLU A 1 85 ? 4.502 -7.282 -16.349 1.00 86.56 85 GLU A C 1
ATOM 654 O O . GLU A 1 85 ? 4.359 -6.909 -17.510 1.00 86.56 85 GLU A O 1
ATOM 659 N N . TYR A 1 86 ? 4.279 -6.445 -15.334 1.00 86.25 86 TYR A N 1
ATOM 660 C CA . TYR A 1 86 ? 3.964 -5.029 -15.526 1.00 86.25 86 TYR A CA 1
ATOM 661 C C . TYR A 1 86 ? 5.226 -4.181 -15.765 1.00 86.25 86 TYR A C 1
ATOM 663 O O . TYR A 1 86 ? 6.326 -4.492 -15.289 1.00 86.25 86 TYR A O 1
ATOM 671 N N . GLU A 1 87 ? 5.056 -3.082 -16.505 1.00 85.38 87 GLU A N 1
ATOM 672 C CA . GLU A 1 87 ? 6.110 -2.091 -16.757 1.00 85.38 87 GLU A CA 1
ATOM 673 C C . GLU A 1 87 ? 6.307 -1.185 -15.538 1.00 85.38 87 GLU A C 1
ATOM 675 O O . GLU A 1 87 ? 7.407 -1.105 -14.995 1.00 85.38 87 GLU A O 1
ATOM 680 N N . THR A 1 88 ? 5.221 -0.572 -15.063 1.00 87.75 88 THR A N 1
ATOM 681 C CA . THR A 1 88 ? 5.193 0.268 -13.865 1.00 87.75 88 THR A CA 1
ATOM 682 C C . THR A 1 88 ? 4.161 -0.259 -12.867 1.00 87.75 88 THR A C 1
ATOM 684 O O . THR A 1 88 ? 3.063 -0.678 -13.231 1.00 87.75 88 THR A O 1
ATOM 687 N N . LEU A 1 89 ? 4.514 -0.273 -11.580 1.00 89.31 89 LEU A N 1
ATOM 688 C CA . LEU A 1 89 ? 3.614 -0.718 -10.513 1.00 89.31 89 LEU A CA 1
ATOM 689 C C . LEU A 1 89 ? 2.511 0.309 -10.235 1.00 89.31 89 LEU A C 1
ATOM 691 O O . LEU A 1 89 ? 1.385 -0.078 -9.936 1.00 89.31 89 LEU A O 1
ATOM 695 N N . LEU A 1 90 ? 2.838 1.599 -10.309 1.00 91.06 90 LEU A N 1
ATOM 696 C CA . LEU A 1 90 ? 1.898 2.704 -10.144 1.00 91.06 90 LEU A CA 1
ATOM 697 C C . LEU A 1 90 ? 2.371 3.892 -10.985 1.00 91.06 90 LEU A C 1
ATOM 699 O O . LEU A 1 90 ? 3.552 4.257 -10.935 1.00 91.06 90 LEU A O 1
ATOM 703 N N . SER A 1 91 ? 1.456 4.505 -11.730 1.00 90.19 91 SER A N 1
ATOM 704 C CA . SER A 1 91 ? 1.750 5.715 -12.503 1.00 90.19 91 SER A CA 1
ATOM 705 C C . SER A 1 91 ? 1.792 6.947 -11.585 1.00 90.19 91 SER A C 1
ATOM 707 O O . SER A 1 91 ? 1.036 7.016 -10.617 1.00 90.19 91 SER A O 1
ATOM 709 N N . PRO A 1 92 ? 2.594 7.987 -11.879 1.00 87.94 92 PRO A N 1
ATOM 710 C CA . PRO A 1 92 ? 2.630 9.199 -11.052 1.00 87.94 92 PRO A CA 1
ATOM 711 C C . PRO A 1 92 ? 1.290 9.958 -11.030 1.00 87.94 92 PRO A C 1
ATOM 713 O O . PRO A 1 92 ? 1.012 10.681 -10.077 1.00 87.94 92 PRO A O 1
ATOM 716 N N . SER A 1 93 ? 0.437 9.780 -12.044 1.00 88.88 93 SER A N 1
ATOM 717 C CA . SER A 1 93 ? -0.916 10.350 -12.107 1.00 88.88 93 SER A CA 1
ATOM 718 C C . SER A 1 93 ? -1.954 9.601 -11.265 1.00 88.88 93 SER A C 1
ATOM 720 O O . SER A 1 93 ? -3.031 10.135 -11.006 1.00 88.88 93 SER A O 1
ATOM 722 N N . GLU A 1 94 ? -1.667 8.363 -10.863 1.00 89.31 94 GLU A N 1
ATOM 723 C CA . GLU A 1 94 ? -2.588 7.511 -10.114 1.00 89.31 94 GLU A CA 1
ATOM 724 C C . GLU A 1 94 ? -2.416 7.775 -8.619 1.00 89.31 94 GLU A C 1
ATOM 726 O O . GLU A 1 94 ? -1.450 7.344 -7.994 1.00 89.31 94 GLU A O 1
ATOM 731 N N . VAL A 1 95 ? -3.356 8.521 -8.040 1.00 91.44 95 VAL A N 1
ATOM 732 C CA . VAL A 1 95 ? -3.314 8.937 -6.633 1.00 91.44 95 VAL A CA 1
ATOM 733 C C . VAL A 1 95 ? -4.101 7.931 -5.784 1.00 91.44 95 VAL A C 1
ATOM 735 O O . VAL A 1 95 ? -5.323 7.870 -5.931 1.00 91.44 95 VAL A O 1
ATOM 738 N N . PRO A 1 96 ? -3.455 7.149 -4.896 1.00 93.75 96 PRO A N 1
ATOM 739 C CA . PRO A 1 96 ? -4.144 6.168 -4.058 1.00 93.75 96 PRO A CA 1
ATOM 740 C C . PRO A 1 96 ? -5.189 6.803 -3.138 1.00 93.75 96 PRO A C 1
ATOM 742 O O . PRO A 1 96 ? -4.962 7.877 -2.576 1.00 93.75 96 PRO A O 1
ATOM 745 N N . THR A 1 97 ? -6.313 6.112 -2.928 1.00 93.75 97 THR A N 1
ATOM 746 C CA . THR A 1 97 ? -7.320 6.506 -1.934 1.00 93.75 97 THR A CA 1
ATOM 747 C C . THR A 1 97 ? -7.520 5.411 -0.893 1.00 93.75 97 THR A C 1
ATOM 749 O O . THR A 1 97 ? -7.541 4.223 -1.206 1.00 93.75 97 THR A O 1
ATOM 752 N N . TRP A 1 98 ? -7.683 5.811 0.370 1.00 94.94 98 TRP A N 1
ATOM 753 C CA . TRP A 1 98 ? -7.723 4.884 1.502 1.00 94.94 98 TRP A CA 1
ATOM 754 C C . TRP A 1 98 ? -9.113 4.875 2.163 1.00 94.94 98 TRP A C 1
ATOM 756 O O . TRP A 1 98 ? -9.651 5.946 2.459 1.00 94.94 98 TRP A O 1
ATOM 766 N N . PRO A 1 99 ? -9.728 3.701 2.394 1.00 94.50 99 PRO A N 1
ATOM 767 C CA . PRO A 1 99 ? -11.001 3.601 3.105 1.00 94.50 99 PRO A CA 1
ATOM 768 C C . PRO A 1 99 ? -10.822 3.863 4.605 1.00 94.50 99 PRO A C 1
ATOM 770 O O . PRO A 1 99 ? -9.839 3.436 5.204 1.00 94.50 99 PRO A O 1
ATOM 773 N N . SER A 1 100 ? -11.788 4.534 5.238 1.00 93.06 100 SER A N 1
ATOM 774 C CA . SER A 1 100 ? -11.694 4.946 6.651 1.00 93.06 100 SER A CA 1
ATOM 775 C C . SER A 1 100 ? -11.697 3.782 7.648 1.00 93.06 100 SER A C 1
ATOM 777 O O . SER A 1 100 ? -11.244 3.930 8.783 1.00 93.06 100 SER A O 1
ATOM 779 N N . THR A 1 101 ? -12.189 2.617 7.225 1.00 95.25 101 THR A N 1
ATOM 780 C CA . THR A 1 101 ? -12.222 1.373 8.006 1.00 95.25 101 THR A CA 1
ATOM 781 C C . THR A 1 101 ? -10.892 0.620 8.012 1.00 95.25 101 THR A C 1
ATOM 783 O O . THR A 1 101 ? -10.788 -0.394 8.700 1.00 95.25 101 THR A O 1
ATOM 786 N N . LEU 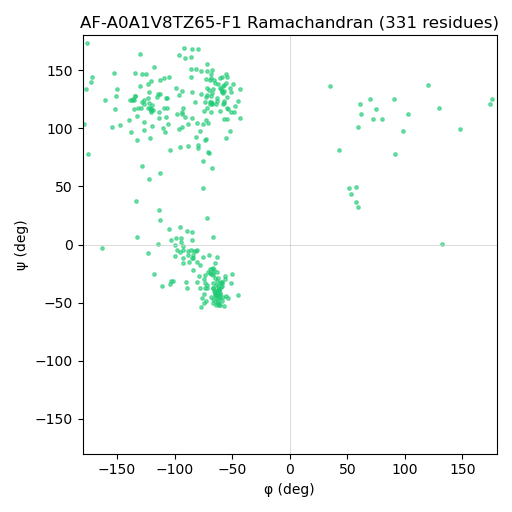A 1 102 ? -9.880 1.078 7.264 1.00 96.31 102 LEU A N 1
ATOM 787 C CA . LEU A 1 102 ? -8.607 0.376 7.119 1.00 96.31 102 LEU A CA 1
ATOM 788 C C . LEU A 1 102 ? -7.878 0.275 8.470 1.00 96.31 102 LEU A C 1
ATOM 790 O O . LEU A 1 102 ? -7.576 1.277 9.119 1.00 96.31 102 LEU A O 1
ATOM 794 N N . ARG A 1 103 ? -7.568 -0.956 8.880 1.00 96.12 103 ARG A N 1
ATOM 795 C CA . ARG A 1 103 ? -6.879 -1.310 10.134 1.00 96.12 103 ARG A CA 1
ATOM 796 C C . ARG A 1 103 ? -5.477 -1.840 9.899 1.00 96.12 103 ARG A C 1
ATOM 798 O O . ARG A 1 103 ? -4.584 -1.587 10.713 1.00 96.12 103 ARG A O 1
ATOM 805 N N . HIS A 1 104 ? -5.308 -2.586 8.815 1.00 97.31 104 HIS A N 1
ATOM 806 C CA . HIS A 1 104 ? -4.092 -3.308 8.487 1.00 97.31 104 HIS A CA 1
ATOM 807 C C . HIS A 1 104 ? -3.701 -3.035 7.036 1.00 97.31 104 HIS A C 1
ATOM 809 O O . HIS A 1 104 ? -4.456 -3.360 6.120 1.00 97.31 104 HIS A O 1
ATOM 815 N N . LEU A 1 105 ? -2.528 -2.433 6.855 1.00 97.00 105 LEU A N 1
ATOM 816 C CA . LEU A 1 105 ? -1.908 -2.200 5.560 1.00 97.00 105 LEU A CA 1
ATOM 817 C C . LEU A 1 105 ? -0.555 -2.906 5.534 1.00 97.00 105 LEU A C 1
ATOM 819 O O . LEU A 1 105 ? 0.332 -2.559 6.315 1.00 97.00 105 LEU A O 1
ATOM 823 N N . ASP A 1 106 ? -0.417 -3.876 4.641 1.00 97.06 106 ASP A N 1
ATOM 824 C CA . ASP A 1 106 ? 0.807 -4.645 4.453 1.00 97.06 106 ASP A CA 1
ATOM 825 C C . ASP A 1 106 ? 1.134 -4.721 2.961 1.00 97.06 106 ASP A C 1
ATOM 827 O O . ASP A 1 106 ? 0.394 -5.319 2.183 1.00 97.06 106 ASP A O 1
ATOM 831 N N . LEU A 1 107 ? 2.197 -4.040 2.548 1.00 95.56 107 LEU A N 1
ATOM 832 C CA . LEU A 1 107 ? 2.633 -3.949 1.159 1.00 95.56 107 LEU A CA 1
ATOM 833 C C . LEU A 1 107 ? 4.098 -4.371 1.082 1.00 95.56 107 LEU A C 1
ATOM 835 O O . LEU A 1 107 ? 4.983 -3.616 1.478 1.00 95.56 107 LEU A O 1
ATOM 839 N N . VAL A 1 108 ? 4.359 -5.569 0.577 1.00 93.62 108 VAL A N 1
ATOM 840 C CA . VAL A 1 108 ? 5.679 -6.202 0.624 1.00 93.62 108 VAL A CA 1
ATOM 841 C C . VAL A 1 108 ? 6.274 -6.328 -0.772 1.00 93.62 108 VAL A C 1
ATOM 843 O O . VAL A 1 108 ? 5.570 -6.632 -1.734 1.00 93.62 108 VAL A O 1
ATOM 846 N N . SER A 1 109 ? 7.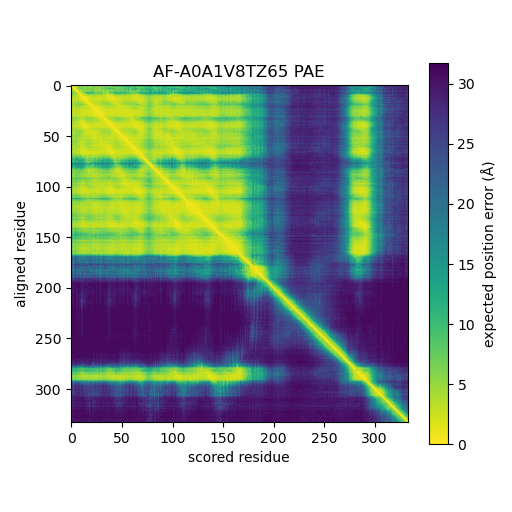590 -6.121 -0.878 1.00 88.56 109 SER A N 1
ATOM 847 C CA . SER A 1 109 ? 8.368 -6.295 -2.112 1.00 88.56 109 SER A CA 1
ATOM 848 C C . SER A 1 109 ? 7.806 -5.524 -3.308 1.00 88.56 109 SER A C 1
ATOM 850 O O . SER A 1 109 ? 7.729 -6.028 -4.427 1.00 88.56 109 SER A O 1
ATOM 852 N N . LEU A 1 110 ? 7.411 -4.269 -3.085 1.00 89.19 110 LEU A N 1
ATOM 853 C CA . LEU A 1 110 ? 6.961 -3.401 -4.170 1.00 89.19 110 LEU A CA 1
ATOM 854 C C . LEU A 1 110 ? 8.149 -3.071 -5.082 1.00 89.19 110 LEU A C 1
ATOM 856 O O . LEU A 1 110 ? 9.146 -2.531 -4.609 1.00 89.19 110 LEU A O 1
ATOM 860 N N . GLN A 1 111 ? 8.053 -3.386 -6.374 1.00 88.00 111 GLN A N 1
ATOM 861 C CA . GLN A 1 111 ? 9.121 -3.196 -7.370 1.00 88.00 111 GLN A CA 1
ATOM 862 C C . GLN A 1 111 ? 8.595 -2.468 -8.614 1.00 88.00 111 GLN A C 1
ATOM 864 O O . GLN A 1 111 ? 7.389 -2.444 -8.842 1.00 88.00 111 GLN A O 1
ATOM 869 N N . LYS A 1 112 ? 9.499 -1.933 -9.448 1.00 85.50 112 LYS A N 1
ATOM 870 C CA . LYS A 1 112 ? 9.195 -1.234 -10.716 1.00 85.50 112 LYS A CA 1
ATOM 871 C C . LYS A 1 112 ? 8.257 -0.021 -10.572 1.00 85.50 112 LYS A C 1
ATOM 873 O O . LYS A 1 112 ? 7.289 0.129 -11.309 1.00 85.50 112 LYS A O 1
ATOM 878 N N . TRP A 1 113 ? 8.535 0.880 -9.637 1.00 88.75 113 TRP A N 1
ATOM 879 C CA . TRP A 1 113 ? 7.894 2.202 -9.598 1.00 88.75 113 TRP A CA 1
ATOM 880 C C . TRP A 1 113 ? 8.906 3.313 -9.361 1.00 88.75 113 TRP A C 1
ATOM 882 O O . TRP A 1 113 ? 9.914 3.127 -8.675 1.00 88.75 113 TRP A O 1
ATOM 892 N N . GLY A 1 114 ? 8.614 4.470 -9.949 1.00 87.31 114 GLY A N 1
ATOM 893 C CA . GLY A 1 114 ? 9.445 5.659 -9.841 1.00 87.31 114 GLY A CA 1
ATOM 894 C C . GLY A 1 114 ? 9.252 6.417 -8.528 1.00 87.31 114 GLY A C 1
ATOM 895 O O . GLY A 1 114 ? 8.288 6.213 -7.784 1.00 87.31 114 GLY A O 1
ATOM 896 N N . ALA A 1 115 ? 10.166 7.356 -8.287 1.00 88.81 115 ALA A N 1
ATOM 897 C CA . ALA A 1 115 ? 10.182 8.216 -7.105 1.00 88.81 115 ALA A CA 1
ATOM 898 C C . ALA A 1 115 ? 8.860 8.964 -6.880 1.00 88.81 115 ALA A C 1
ATOM 900 O O . ALA A 1 115 ? 8.342 8.998 -5.767 1.00 88.81 115 ALA A O 1
ATOM 901 N N . GLU A 1 116 ? 8.301 9.551 -7.941 1.00 91.25 116 GLU A N 1
ATOM 902 C CA . GLU A 1 116 ? 7.094 10.379 -7.862 1.00 91.25 116 GLU A CA 1
ATOM 903 C C . GLU A 1 116 ? 5.867 9.572 -7.431 1.00 91.25 116 GLU A C 1
ATOM 905 O O . GLU A 1 116 ? 5.116 10.004 -6.558 1.00 91.25 116 GLU A O 1
ATOM 910 N N . ALA A 1 117 ? 5.697 8.369 -7.984 1.00 91.44 117 ALA A N 1
ATOM 911 C CA . ALA A 1 117 ? 4.603 7.476 -7.616 1.00 91.44 117 ALA A CA 1
ATOM 912 C C . ALA A 1 117 ? 4.712 7.034 -6.146 1.00 91.44 117 ALA A C 1
ATOM 914 O O . ALA A 1 117 ? 3.718 7.056 -5.416 1.00 91.44 117 ALA A O 1
ATOM 915 N N . ALA A 1 118 ? 5.925 6.718 -5.679 1.00 91.62 118 ALA A N 1
ATOM 916 C CA . ALA A 1 118 ? 6.168 6.376 -4.279 1.00 91.62 118 ALA A CA 1
ATOM 917 C C . ALA A 1 118 ? 5.877 7.555 -3.333 1.00 91.62 118 ALA A C 1
ATOM 919 O O . ALA A 1 118 ? 5.194 7.387 -2.322 1.00 91.62 118 ALA A O 1
ATOM 920 N N . VAL A 1 119 ? 6.322 8.766 -3.688 1.00 92.31 119 VAL A N 1
ATOM 921 C CA . VAL A 1 119 ? 6.001 10.002 -2.954 1.00 92.31 119 VAL A CA 1
ATOM 922 C C . VAL A 1 119 ? 4.497 10.215 -2.880 1.00 92.31 119 VAL A C 1
ATOM 924 O O . VAL A 1 119 ? 3.985 10.530 -1.808 1.00 92.31 119 VAL A O 1
ATOM 927 N N . ASN A 1 120 ? 3.778 10.028 -3.985 1.00 93.12 120 ASN A N 1
ATOM 928 C CA . ASN A 1 120 ? 2.329 10.191 -4.017 1.00 93.12 120 ASN A CA 1
ATOM 929 C C . ASN A 1 120 ? 1.632 9.177 -3.107 1.00 93.12 120 ASN A C 1
ATOM 931 O O . ASN A 1 120 ? 0.738 9.561 -2.352 1.00 93.12 120 ASN A O 1
ATOM 935 N N . LEU A 1 121 ? 2.077 7.919 -3.081 1.00 93.88 121 LEU A N 1
ATOM 936 C CA . LEU A 1 121 ? 1.546 6.922 -2.151 1.00 93.88 121 LEU A CA 1
ATOM 937 C C . LEU A 1 121 ? 1.810 7.312 -0.688 1.00 93.88 121 LEU A C 1
ATOM 939 O O . LEU A 1 121 ? 0.877 7.358 0.112 1.00 93.88 121 LEU A O 1
ATOM 943 N N . PHE A 1 122 ? 3.047 7.649 -0.318 1.00 94.00 122 PHE A N 1
ATOM 944 C CA . PHE A 1 122 ? 3.363 8.009 1.070 1.00 94.00 122 PHE A CA 1
ATOM 945 C C . PHE A 1 122 ? 2.696 9.310 1.513 1.00 94.00 122 PHE A C 1
ATOM 947 O O . PHE A 1 122 ? 2.248 9.428 2.655 1.00 94.00 122 PHE A O 1
ATOM 954 N N . ARG A 1 123 ? 2.604 10.288 0.610 1.00 93.44 123 ARG A N 1
ATOM 955 C CA . ARG A 1 123 ? 1.936 11.561 0.860 1.00 93.44 123 ARG A CA 1
ATOM 956 C C . ARG A 1 123 ? 0.441 11.372 1.049 1.00 93.44 123 ARG A C 1
ATOM 958 O O . ARG A 1 123 ? -0.084 11.858 2.039 1.00 93.44 123 ARG A O 1
ATOM 965 N N . THR A 1 124 ? -0.230 10.662 0.143 1.00 93.94 124 THR A N 1
ATOM 966 C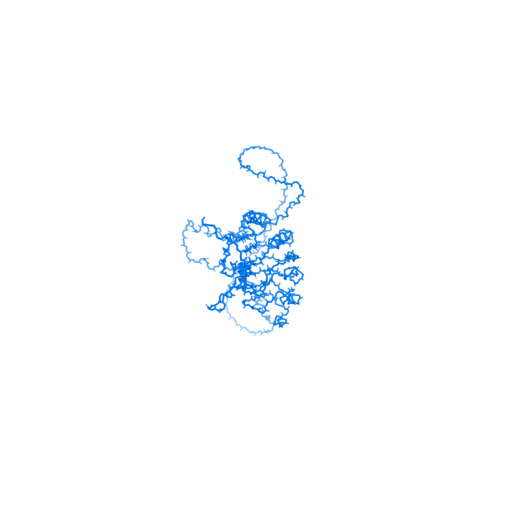 CA . THR A 1 124 ? -1.672 10.390 0.266 1.00 93.94 124 THR A CA 1
ATOM 967 C C . THR A 1 124 ? -1.983 9.602 1.524 1.00 93.94 124 THR A C 1
ATOM 969 O O . THR A 1 124 ? -2.971 9.897 2.186 1.00 93.94 124 THR A O 1
ATOM 972 N N . LEU A 1 125 ? -1.123 8.651 1.899 1.00 94.06 125 LEU A N 1
ATOM 973 C CA . LEU A 1 125 ? -1.249 7.936 3.161 1.00 94.06 125 LEU A CA 1
ATOM 974 C C . LEU A 1 125 ? -1.143 8.905 4.349 1.00 94.06 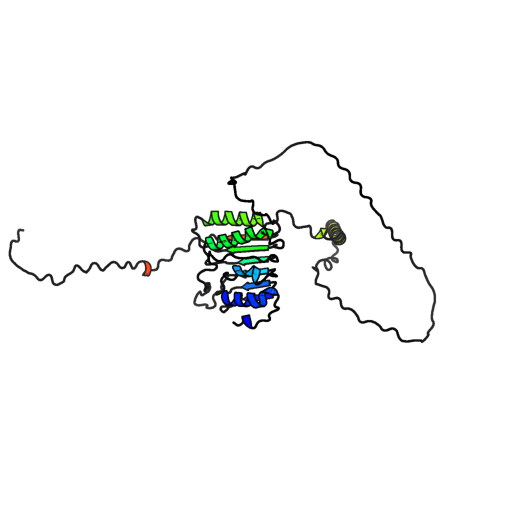125 LEU A C 1
ATOM 976 O O . LEU A 1 125 ? -2.046 8.943 5.177 1.00 94.06 125 LEU A O 1
ATOM 980 N N . ALA A 1 126 ? -0.097 9.736 4.409 1.00 93.19 126 ALA A N 1
ATOM 981 C CA . ALA A 1 126 ? 0.087 10.717 5.482 1.00 93.19 126 ALA A CA 1
ATOM 982 C C . ALA A 1 126 ? -1.042 11.763 5.551 1.00 93.19 126 ALA A C 1
ATOM 984 O O . ALA A 1 126 ? -1.478 12.119 6.643 1.00 93.19 126 ALA A O 1
ATOM 985 N N . ASP A 1 127 ? -1.535 12.228 4.404 1.00 92.81 127 ASP A N 1
ATOM 986 C CA . ASP A 1 127 ? -2.620 13.208 4.311 1.00 92.81 127 ASP A CA 1
ATOM 987 C C . ASP A 1 127 ? -3.986 12.574 4.660 1.00 92.81 127 ASP A C 1
ATOM 989 O O . ASP A 1 127 ? -4.868 13.267 5.162 1.00 92.81 127 ASP A O 1
ATOM 993 N N . ALA A 1 128 ? -4.151 11.256 4.476 1.00 92.31 128 ALA A N 1
ATOM 994 C CA . ALA A 1 128 ? -5.339 10.491 4.873 1.00 92.31 128 ALA A CA 1
ATOM 995 C C . ALA A 1 128 ? -5.362 10.100 6.363 1.00 92.31 128 ALA A C 1
ATOM 997 O O . ALA A 1 128 ? -6.372 9.591 6.848 1.00 92.31 128 ALA A O 1
ATOM 998 N N . ALA A 1 129 ? -4.298 10.378 7.124 1.00 92.38 129 ALA A N 1
ATOM 999 C CA . ALA A 1 129 ? -4.220 10.120 8.563 1.00 92.38 129 ALA A CA 1
ATOM 1000 C C . ALA A 1 129 ? -5.463 10.533 9.396 1.00 92.38 129 ALA A C 1
ATOM 1002 O O . ALA A 1 129 ? -5.875 9.733 10.240 1.00 92.38 129 ALA A O 1
ATOM 1003 N N . PRO A 1 130 ? -6.104 11.710 9.200 1.00 91.00 130 PRO A N 1
ATOM 1004 C CA . PRO A 1 130 ? -7.314 12.077 9.946 1.00 91.00 130 PRO A CA 1
ATOM 1005 C C . PRO A 1 130 ? -8.541 11.225 9.597 1.00 91.00 130 PRO A C 1
ATOM 1007 O O . PRO A 1 130 ? -9.439 11.082 10.424 1.00 91.00 130 PRO A O 1
ATOM 1010 N N . GLU A 1 131 ? -8.588 10.649 8.396 1.00 92.00 131 GLU A N 1
ATOM 1011 C CA . GLU A 1 131 ? -9.692 9.801 7.937 1.00 92.00 131 GLU A CA 1
ATOM 1012 C C . GLU A 1 131 ? -9.501 8.323 8.299 1.00 92.00 131 GLU A C 1
ATOM 1014 O O . GLU A 1 131 ? -10.411 7.523 8.092 1.00 92.00 131 GLU A O 1
ATOM 1019 N N . LEU A 1 132 ? -8.344 7.964 8.865 1.00 93.31 132 LEU A N 1
ATOM 1020 C CA . LEU A 1 132 ? -7.947 6.597 9.202 1.00 93.31 132 LEU A CA 1
ATOM 1021 C C . LEU A 1 132 ? -7.860 6.402 10.728 1.00 93.31 132 LEU A C 1
ATOM 1023 O O . LEU A 1 132 ? -6.786 6.099 11.250 1.00 93.31 132 LEU A O 1
ATOM 1027 N N . PRO A 1 133 ? -8.955 6.561 11.498 1.00 91.19 133 PRO A N 1
ATOM 1028 C CA . PRO A 1 133 ? -8.912 6.480 12.964 1.00 91.19 133 PRO A CA 1
ATOM 1029 C C . PRO A 1 133 ? -8.570 5.074 13.484 1.00 91.19 133 PRO A C 1
ATOM 1031 O O . PRO A 1 133 ? -8.073 4.911 14.605 1.00 91.19 133 PRO A O 1
ATOM 1034 N N . ASP A 1 134 ? -8.844 4.059 12.666 1.00 92.50 134 ASP A N 1
ATOM 1035 C CA . ASP A 1 134 ? -8.756 2.650 13.026 1.00 92.50 134 ASP A CA 1
ATOM 1036 C C . ASP A 1 134 ? -7.455 1.979 12.576 1.00 92.50 134 ASP A C 1
ATOM 1038 O O . ASP A 1 134 ? -7.204 0.845 12.981 1.00 92.50 134 ASP A O 1
ATOM 1042 N N . LEU A 1 135 ? -6.590 2.673 11.832 1.00 95.44 135 LEU A N 1
ATOM 1043 C CA . LEU A 1 135 ? -5.331 2.117 11.341 1.00 95.44 135 LEU A CA 1
ATOM 1044 C C . LEU A 1 135 ? -4.396 1.776 12.509 1.00 95.44 135 LEU A C 1
ATOM 1046 O O . LEU A 1 135 ? -4.065 2.641 13.326 1.00 95.44 135 LEU A O 1
ATOM 1050 N N . ARG A 1 136 ? -4.003 0.497 12.611 1.00 94.50 136 ARG A N 1
ATOM 1051 C CA . ARG A 1 136 ? -3.154 -0.036 13.694 1.00 94.50 136 ARG A CA 1
ATOM 1052 C C . ARG A 1 136 ? -1.825 -0.596 13.217 1.00 94.50 136 ARG A C 1
ATOM 1054 O O . ARG A 1 136 ? -0.896 -0.661 14.024 1.00 94.50 136 ARG A O 1
ATOM 1061 N N . TYR A 1 137 ? -1.749 -1.033 11.968 1.00 96.12 137 TYR A N 1
ATOM 1062 C CA . TYR A 1 137 ? -0.587 -1.722 11.429 1.00 96.12 137 TYR A CA 1
ATOM 1063 C C . TYR A 1 137 ? -0.272 -1.202 10.032 1.00 96.12 137 TYR A C 1
ATOM 1065 O O . TYR A 1 137 ? -1.137 -1.232 9.156 1.00 96.12 137 TYR A O 1
ATOM 1073 N N . ILE A 1 138 ? 0.963 -0.738 9.860 1.00 96.75 138 ILE A N 1
ATOM 1074 C CA . ILE A 1 138 ? 1.536 -0.352 8.576 1.00 96.75 138 ILE A CA 1
ATOM 1075 C C . ILE A 1 138 ? 2.852 -1.107 8.419 1.00 96.75 138 ILE A C 1
ATOM 1077 O O . ILE A 1 138 ? 3.771 -0.930 9.228 1.00 96.75 138 ILE A O 1
ATOM 1081 N N . HIS A 1 139 ? 2.941 -1.903 7.362 1.00 96.81 139 HIS A N 1
ATOM 1082 C CA . HIS A 1 139 ? 4.181 -2.480 6.876 1.00 96.81 139 HIS A CA 1
ATOM 1083 C C . HIS A 1 139 ? 4.316 -2.177 5.385 1.00 96.81 139 HIS A C 1
ATOM 1085 O O . HIS A 1 139 ? 3.403 -2.448 4.608 1.00 96.81 139 HIS A O 1
ATOM 1091 N N . ILE A 1 140 ? 5.413 -1.526 4.999 1.00 95.31 140 ILE A N 1
ATOM 1092 C CA . ILE A 1 140 ? 5.688 -1.198 3.600 1.00 95.31 140 ILE A CA 1
ATOM 1093 C C . ILE A 1 140 ? 7.142 -1.523 3.294 1.00 95.31 140 ILE A C 1
ATOM 1095 O O . ILE A 1 140 ? 8.042 -0.883 3.832 1.00 95.31 140 ILE A O 1
ATOM 1099 N N . GLU A 1 141 ? 7.368 -2.464 2.389 1.00 94.00 141 GLU A N 1
ATOM 1100 C CA . GLU A 1 141 ? 8.677 -2.794 1.842 1.00 94.00 141 GLU A CA 1
ATOM 1101 C C . GLU A 1 141 ? 8.718 -2.441 0.353 1.00 94.00 141 GLU A C 1
ATOM 1103 O O . GLU A 1 141 ? 8.006 -3.023 -0.467 1.00 94.00 141 GLU A O 1
ATOM 1108 N N . ALA A 1 142 ? 9.550 -1.462 0.002 1.00 89.81 142 ALA A N 1
ATOM 1109 C CA . ALA A 1 142 ? 9.589 -0.876 -1.328 1.00 89.81 142 ALA A CA 1
ATOM 1110 C C . ALA A 1 142 ? 11.003 -0.812 -1.915 1.00 89.81 142 ALA A C 1
ATOM 1112 O O . ALA A 1 142 ? 11.955 -0.357 -1.279 1.00 89.81 142 ALA A O 1
ATOM 1113 N N . HIS A 1 143 ? 11.094 -1.180 -3.189 1.00 89.00 143 HIS A N 1
ATOM 1114 C CA . HIS A 1 143 ? 12.262 -1.072 -4.052 1.00 89.00 143 HIS A CA 1
ATOM 1115 C C . HIS A 1 143 ? 11.983 0.039 -5.068 1.00 89.00 143 HIS A C 1
ATOM 1117 O O . HIS A 1 143 ? 11.275 -0.163 -6.058 1.00 89.00 143 HIS A O 1
ATOM 1123 N N . ILE A 1 144 ? 12.470 1.244 -4.774 1.00 87.88 144 ILE A N 1
ATOM 1124 C CA . ILE A 1 144 ? 12.148 2.450 -5.547 1.00 87.88 144 ILE A CA 1
ATOM 1125 C C . ILE A 1 144 ? 13.272 2.747 -6.537 1.00 87.88 144 ILE A C 1
ATOM 1127 O O . ILE A 1 144 ? 14.453 2.736 -6.173 1.00 87.88 144 ILE A O 1
ATOM 1131 N N . ASP A 1 145 ? 12.900 3.058 -7.778 1.00 86.12 145 ASP A N 1
ATOM 1132 C CA . ASP A 1 145 ? 13.850 3.427 -8.822 1.00 86.12 145 ASP A CA 1
ATOM 1133 C C . ASP A 1 145 ? 14.284 4.898 -8.686 1.00 86.12 145 ASP A C 1
ATOM 1135 O O . ASP A 1 145 ? 13.702 5.818 -9.261 1.00 86.12 145 ASP A O 1
ATOM 1139 N N . ILE A 1 146 ? 15.265 5.126 -7.809 1.00 85.75 146 ILE A N 1
ATOM 1140 C CA . ILE A 1 146 ? 15.881 6.432 -7.517 1.00 85.75 146 ILE A CA 1
ATOM 1141 C C . ILE A 1 146 ? 17.407 6.290 -7.627 1.00 85.75 146 ILE A C 1
ATOM 1143 O O . ILE A 1 146 ? 17.935 5.236 -7.245 1.00 85.75 146 ILE A O 1
ATOM 1147 N N . PRO A 1 147 ? 18.154 7.323 -8.069 1.00 84.50 147 PRO A N 1
ATOM 1148 C CA . PRO A 1 147 ? 19.612 7.345 -7.983 1.00 84.50 147 PRO A CA 1
ATOM 1149 C C . PRO A 1 147 ? 20.113 7.052 -6.563 1.00 84.50 147 PRO A C 1
ATOM 1151 O O . PRO A 1 147 ? 19.628 7.616 -5.586 1.00 84.50 147 PRO A O 1
ATOM 1154 N N . TRP A 1 148 ? 21.130 6.197 -6.422 1.00 81.19 148 TRP A N 1
ATOM 1155 C CA . TRP A 1 148 ? 21.577 5.705 -5.107 1.00 81.19 148 TRP A CA 1
ATOM 1156 C C . TRP A 1 148 ? 21.952 6.808 -4.099 1.00 81.19 148 TRP A C 1
ATOM 1158 O O . TRP A 1 148 ? 21.835 6.592 -2.895 1.00 81.19 148 TRP A O 1
ATOM 1168 N N . ARG A 1 149 ? 22.389 7.982 -4.577 1.00 83.25 149 ARG A N 1
ATOM 1169 C CA . ARG A 1 149 ? 22.758 9.135 -3.737 1.00 83.25 149 ARG A CA 1
ATOM 1170 C C . ARG A 1 149 ? 21.559 9.727 -3.003 1.00 83.25 149 ARG A C 1
ATOM 1172 O O . ARG A 1 149 ? 21.692 10.102 -1.843 1.00 83.25 149 ARG A O 1
ATOM 1179 N N . ASP A 1 150 ? 20.404 9.752 -3.657 1.00 85.81 150 ASP A N 1
ATOM 1180 C CA . ASP A 1 150 ? 19.194 10.383 -3.128 1.00 85.81 150 ASP A CA 1
ATOM 1181 C C . ASP A 1 150 ? 18.386 9.417 -2.250 1.00 85.81 150 ASP A C 1
ATOM 1183 O O . ASP A 1 150 ? 17.543 9.842 -1.463 1.00 85.81 150 ASP A O 1
ATOM 1187 N N . ARG A 1 151 ? 18.675 8.108 -2.319 1.00 86.25 151 ARG A N 1
ATOM 1188 C CA . ARG A 1 151 ? 17.944 7.070 -1.570 1.00 86.25 151 ARG A CA 1
ATOM 1189 C C . ARG A 1 151 ? 18.030 7.226 -0.061 1.00 86.25 151 ARG A C 1
ATOM 1191 O O . ARG A 1 151 ? 17.040 6.974 0.616 1.00 86.25 151 ARG A O 1
ATOM 1198 N N . ALA A 1 152 ? 19.187 7.625 0.470 1.00 86.56 152 ALA A N 1
ATOM 1199 C CA . ALA A 1 152 ? 19.357 7.796 1.912 1.00 86.56 152 ALA A CA 1
ATOM 1200 C C . ALA A 1 152 ? 18.447 8.914 2.439 1.00 86.56 152 ALA A C 1
ATOM 1202 O O . ALA A 1 152 ? 17.635 8.676 3.329 1.00 86.56 152 ALA A O 1
ATOM 1203 N N . SER A 1 153 ? 18.516 10.096 1.820 1.00 88.81 153 SER A N 1
ATOM 1204 C CA . SER A 1 153 ? 17.674 11.239 2.180 1.00 88.81 153 SER A CA 1
ATOM 1205 C C . SER A 1 153 ? 16.192 10.949 1.956 1.00 88.81 153 SER A C 1
ATOM 1207 O O . SER A 1 153 ? 15.385 11.244 2.831 1.00 88.81 153 SER A O 1
ATOM 1209 N N . PHE A 1 154 ? 15.841 10.307 0.837 1.00 90.69 154 PHE A N 1
ATOM 1210 C CA . PHE A 1 154 ? 14.469 9.901 0.541 1.00 90.69 154 PHE A CA 1
ATOM 1211 C C . PHE A 1 154 ? 13.910 8.968 1.619 1.00 90.69 154 PHE A C 1
ATOM 1213 O O . PHE A 1 154 ? 12.809 9.165 2.132 1.00 90.69 154 PHE A O 1
ATOM 1220 N N . ARG A 1 155 ? 14.682 7.943 1.982 1.00 90.50 155 ARG A N 1
ATOM 1221 C CA . ARG A 1 155 ? 14.297 6.985 3.010 1.00 90.50 155 ARG A CA 1
ATOM 1222 C C . ARG A 1 155 ? 14.095 7.683 4.347 1.00 90.50 155 ARG A C 1
ATOM 1224 O O . ARG A 1 155 ? 13.064 7.477 4.979 1.00 90.50 155 ARG A O 1
ATOM 1231 N N . ASP A 1 156 ? 15.075 8.464 4.779 1.00 91.12 156 ASP A N 1
ATOM 1232 C CA . ASP A 1 156 ? 15.050 9.082 6.099 1.00 91.12 156 ASP A CA 1
ATOM 1233 C C . ASP A 1 156 ? 13.871 10.066 6.208 1.00 91.12 156 ASP A C 1
ATOM 1235 O O . ASP A 1 156 ? 13.116 9.991 7.176 1.00 91.12 156 ASP A O 1
ATOM 1239 N N . GLU A 1 157 ? 13.612 10.866 5.163 1.00 92.19 157 GLU A N 1
ATOM 1240 C CA . GLU A 1 157 ? 12.457 11.772 5.094 1.00 92.19 157 GLU A CA 1
ATOM 1241 C C . GLU A 1 157 ? 11.125 11.024 5.260 1.00 92.19 157 GLU A C 1
ATOM 1243 O O . GLU A 1 157 ? 10.307 11.377 6.116 1.00 92.19 157 GLU A O 1
ATOM 1248 N N . TRP A 1 158 ? 10.883 9.980 4.462 1.00 92.81 158 TRP A N 1
ATOM 1249 C CA . TRP A 1 158 ? 9.582 9.305 4.453 1.00 92.81 158 TRP A CA 1
ATOM 1250 C C . TRP A 1 158 ? 9.379 8.365 5.637 1.00 92.81 158 TRP A C 1
ATOM 1252 O O . TRP A 1 158 ? 8.275 8.319 6.188 1.00 92.81 158 TRP A O 1
ATOM 1262 N N . ILE A 1 159 ? 10.424 7.660 6.079 1.00 93.06 159 ILE A N 1
ATOM 1263 C CA . ILE A 1 159 ? 10.357 6.822 7.281 1.00 93.06 159 ILE A CA 1
ATOM 1264 C C . ILE A 1 159 ? 10.072 7.694 8.506 1.00 93.06 159 ILE A C 1
ATOM 1266 O O . ILE A 1 159 ? 9.177 7.368 9.290 1.00 93.06 159 ILE A O 1
ATOM 1270 N N . GLU A 1 160 ? 10.803 8.797 8.686 1.00 93.19 160 GLU A N 1
ATOM 1271 C CA . GLU A 1 160 ? 10.602 9.692 9.827 1.00 93.19 160 GLU A CA 1
ATOM 1272 C C . GLU A 1 160 ? 9.213 10.330 9.789 1.00 93.19 160 GLU A C 1
ATOM 1274 O O . GLU A 1 160 ? 8.510 10.355 10.806 1.00 93.19 160 GLU A O 1
ATOM 1279 N N . ARG A 1 161 ? 8.768 10.778 8.611 1.00 93.12 161 ARG A N 1
ATOM 1280 C CA . ARG A 1 161 ? 7.447 11.385 8.435 1.00 93.12 161 ARG A CA 1
ATOM 1281 C C . ARG A 1 161 ? 6.314 10.412 8.756 1.00 93.12 161 ARG A C 1
ATOM 1283 O O . ARG A 1 161 ? 5.439 10.756 9.550 1.00 93.12 161 ARG A O 1
ATOM 1290 N N . LEU A 1 162 ? 6.327 9.199 8.199 1.00 93.62 162 LEU A N 1
ATOM 1291 C CA . LEU A 1 162 ? 5.275 8.204 8.449 1.00 93.62 162 LEU A CA 1
ATOM 1292 C C . LEU A 1 162 ? 5.268 7.736 9.905 1.00 93.62 162 LEU A C 1
ATOM 1294 O O . LEU A 1 162 ? 4.200 7.626 10.507 1.00 93.62 162 LEU A O 1
ATOM 1298 N N . ARG A 1 163 ? 6.443 7.536 10.515 1.00 94.12 163 ARG A N 1
ATOM 1299 C CA . ARG A 1 163 ? 6.532 7.232 11.951 1.00 94.12 163 ARG A CA 1
ATOM 1300 C C . ARG A 1 163 ? 5.981 8.373 12.793 1.00 94.12 163 ARG A C 1
ATOM 1302 O O . ARG A 1 163 ? 5.217 8.126 13.715 1.00 94.12 163 ARG A O 1
ATOM 1309 N N . THR A 1 164 ? 6.310 9.617 12.465 1.00 92.12 164 THR A N 1
ATOM 1310 C CA . THR A 1 164 ? 5.823 10.780 13.215 1.00 92.12 164 THR A CA 1
ATOM 1311 C C . THR A 1 164 ? 4.303 10.901 13.162 1.00 92.12 164 THR A C 1
ATOM 1313 O O . THR A 1 164 ? 3.693 11.216 14.182 1.00 92.12 164 THR A O 1
ATOM 1316 N N . VAL A 1 165 ? 3.696 10.621 12.005 1.00 93.81 165 VAL A N 1
ATOM 1317 C CA . VAL A 1 165 ? 2.246 10.723 11.794 1.00 93.81 165 VAL A CA 1
ATOM 1318 C C . VAL A 1 165 ? 1.486 9.553 12.419 1.00 93.81 165 VAL A C 1
ATOM 1320 O O . VAL A 1 165 ? 0.478 9.775 13.088 1.00 93.81 165 VAL A O 1
ATOM 1323 N N . PHE A 1 166 ? 1.947 8.316 12.226 1.00 94.19 166 PHE A N 1
ATOM 1324 C CA . PHE A 1 166 ? 1.166 7.119 12.551 1.00 94.19 166 PHE A CA 1
ATOM 1325 C C . PHE A 1 166 ? 1.610 6.404 13.827 1.00 94.19 166 PHE A C 1
ATOM 1327 O O . PHE A 1 166 ? 0.768 5.835 14.525 1.00 94.19 166 PHE A O 1
ATOM 1334 N N . LEU A 1 167 ? 2.906 6.405 14.157 1.00 93.31 167 LEU A N 1
ATOM 1335 C CA . LEU A 1 167 ? 3.429 5.575 15.240 1.00 93.31 167 LEU A CA 1
ATOM 1336 C C . LEU A 1 167 ? 2.920 6.066 16.594 1.00 93.31 167 LEU A C 1
ATOM 1338 O O . LEU A 1 167 ? 3.068 7.229 16.981 1.00 93.31 167 LEU A O 1
ATOM 1342 N N . ARG A 1 168 ? 2.350 5.137 17.354 1.00 89.25 168 ARG A N 1
ATOM 1343 C CA . ARG A 1 168 ? 1.877 5.401 18.701 1.00 89.25 168 ARG A CA 1
ATOM 1344 C C . ARG A 1 168 ? 3.048 5.677 19.643 1.00 89.25 168 ARG A C 1
ATOM 1346 O O . ARG A 1 168 ? 3.893 4.821 19.871 1.00 89.25 168 ARG A O 1
ATOM 1353 N N . ARG A 1 169 ? 3.048 6.866 20.254 1.00 82.44 169 ARG A N 1
ATOM 1354 C CA . ARG A 1 169 ? 4.034 7.264 21.282 1.00 82.44 169 ARG A CA 1
ATOM 1355 C C . ARG A 1 169 ? 3.673 6.788 22.692 1.00 82.44 169 ARG A C 1
ATOM 1357 O O . ARG A 1 169 ? 4.534 6.718 23.560 1.00 82.44 169 ARG A O 1
ATOM 1364 N N . SER A 1 170 ? 2.397 6.490 22.944 1.00 78.00 170 SER A N 1
ATOM 1365 C CA . SER A 1 170 ? 1.936 6.002 24.247 1.00 78.00 170 SER A CA 1
ATOM 1366 C C . SER A 1 170 ? 2.081 4.487 24.359 1.00 78.00 170 SER A C 1
ATOM 1368 O O . SER A 1 170 ? 1.814 3.760 23.403 1.00 78.00 170 SER A O 1
ATOM 1370 N N . ALA A 1 171 ? 2.426 3.996 25.552 1.00 71.12 171 ALA A N 1
ATOM 1371 C CA . ALA A 1 171 ? 2.385 2.565 25.825 1.00 71.12 171 ALA A CA 1
ATOM 1372 C C . ALA A 1 171 ? 0.980 2.002 25.512 1.00 71.12 171 ALA A C 1
ATOM 1374 O O . ALA A 1 171 ? -0.028 2.695 25.737 1.00 71.12 171 ALA A O 1
ATOM 1375 N N . PRO A 1 172 ? 0.882 0.766 24.987 1.00 67.50 172 PRO A N 1
ATOM 1376 C CA . PRO A 1 172 ? -0.408 0.118 24.810 1.00 67.50 172 PRO A CA 1
ATOM 1377 C C . PRO A 1 172 ? -1.149 0.074 26.158 1.00 67.50 172 PRO A C 1
ATOM 1379 O O . PRO A 1 172 ? -0.507 -0.033 27.209 1.00 67.50 172 PRO A O 1
ATOM 1382 N N . PRO A 1 173 ? -2.492 0.179 26.170 1.00 73.38 173 PRO A N 1
ATOM 1383 C CA . PRO A 1 173 ? -3.248 0.113 27.411 1.00 73.38 173 PRO A CA 1
ATOM 1384 C C . PRO A 1 173 ? -2.942 -1.229 28.069 1.00 73.38 173 PRO A C 1
ATOM 1386 O O . PRO A 1 173 ? -2.964 -2.261 27.397 1.00 73.38 173 PRO A O 1
ATOM 1389 N N . ASN A 1 174 ? -2.632 -1.222 29.364 1.00 73.25 174 ASN A N 1
ATOM 1390 C CA . ASN A 1 174 ? -2.250 -2.448 30.050 1.00 73.25 174 ASN A CA 1
ATOM 1391 C C . ASN A 1 174 ? -3.388 -3.494 29.924 1.00 73.25 174 ASN A C 1
ATOM 1393 O O . ASN A 1 174 ? -4.499 -3.218 30.397 1.00 73.25 174 ASN A O 1
ATOM 1397 N N . PRO A 1 175 ? -3.135 -4.685 29.335 1.00 71.00 175 PRO A N 1
ATOM 1398 C CA . PRO A 1 175 ? -4.160 -5.704 29.081 1.00 71.00 175 PRO A CA 1
ATOM 1399 C C . PRO A 1 175 ? -4.917 -6.130 30.343 1.00 71.00 175 PRO A C 1
ATOM 1401 O O . PRO A 1 175 ? -6.093 -6.484 30.295 1.00 71.00 175 PRO A O 1
ATOM 1404 N N . TYR A 1 176 ? -4.252 -6.058 31.497 1.00 68.69 176 TYR A N 1
ATOM 1405 C CA . TYR A 1 176 ? -4.786 -6.497 32.783 1.00 68.69 176 TYR A CA 1
ATOM 1406 C C . TYR A 1 176 ? -5.654 -5.439 33.473 1.00 68.69 176 TYR A C 1
ATOM 1408 O O . TYR A 1 176 ? -6.321 -5.738 34.460 1.00 68.69 176 TYR A O 1
ATOM 1416 N N . HIS A 1 177 ? -5.686 -4.208 32.955 1.00 66.00 177 HIS A N 1
ATOM 1417 C CA . HIS A 1 177 ? -6.517 -3.122 33.483 1.00 66.00 177 HIS A CA 1
ATOM 1418 C C . HIS A 1 177 ? -7.876 -2.999 32.771 1.00 66.00 177 HIS A C 1
ATOM 1420 O O . HIS A 1 177 ? -8.645 -2.095 33.090 1.00 66.00 177 HIS A O 1
ATOM 1426 N N . GLY A 1 178 ? -8.214 -3.923 31.859 1.00 69.56 178 GLY A N 1
ATOM 1427 C CA . GLY A 1 178 ? -9.487 -3.922 31.124 1.00 69.56 178 GLY A CA 1
ATOM 1428 C C . GLY A 1 178 ? -10.727 -4.177 31.994 1.00 69.56 178 GLY A C 1
ATOM 1429 O O . GLY A 1 178 ? -11.824 -3.719 31.682 1.00 69.56 178 GLY A O 1
ATOM 1430 N N . SER A 1 179 ? -10.575 -4.869 33.127 1.00 78.88 179 SER A N 1
ATOM 1431 C CA . SER A 1 179 ? -11.639 -5.079 34.114 1.00 78.88 179 SER A CA 1
ATOM 1432 C C . SER A 1 179 ? -11.054 -5.270 35.510 1.00 78.88 179 SER A C 1
ATOM 1434 O O . SER A 1 179 ? -10.011 -5.904 35.661 1.00 78.88 179 SER A O 1
ATOM 1436 N N . LYS A 1 180 ? -11.771 -4.834 36.561 1.00 72.94 180 LYS A N 1
ATOM 1437 C CA . LYS A 1 180 ? -11.394 -5.125 37.960 1.00 72.94 180 LYS A CA 1
ATOM 1438 C C . LYS A 1 180 ? -11.147 -6.621 38.191 1.00 72.94 180 LYS A C 1
ATOM 1440 O O . LYS A 1 180 ? -10.276 -6.967 38.976 1.00 72.94 180 LYS A O 1
ATOM 1445 N N . LYS A 1 181 ? -11.876 -7.504 37.493 1.00 76.81 181 LYS A N 1
ATOM 1446 C CA . LYS A 1 181 ? -11.681 -8.962 37.576 1.00 76.81 181 LYS A CA 1
ATOM 1447 C C . LYS A 1 181 ? -10.350 -9.417 36.965 1.00 76.81 181 LYS A C 1
ATOM 1449 O O . LYS A 1 181 ? -9.651 -10.201 37.593 1.00 76.81 181 LYS A O 1
ATOM 1454 N N . GLN A 1 182 ? -9.988 -8.905 35.788 1.00 77.50 182 GLN A N 1
ATOM 1455 C CA . GLN A 1 182 ? -8.708 -9.212 35.134 1.00 77.50 182 GLN A CA 1
ATOM 1456 C C . GLN A 1 182 ? -7.526 -8.681 35.948 1.00 77.50 182 GLN A C 1
ATOM 1458 O O . GLN A 1 182 ? -6.538 -9.383 36.129 1.00 77.50 182 GLN A O 1
ATOM 1463 N N . TRP A 1 183 ? -7.673 -7.490 36.527 1.00 77.62 183 TRP A N 1
ATOM 1464 C CA . TRP A 1 183 ? -6.660 -6.908 37.401 1.00 77.62 183 TRP A CA 1
ATOM 1465 C C . TRP A 1 183 ? -6.468 -7.716 38.688 1.00 77.62 183 TRP A C 1
ATOM 1467 O O . TRP A 1 183 ? -5.336 -7.939 39.113 1.00 77.62 183 TRP A O 1
ATOM 1477 N N . LEU A 1 184 ? -7.562 -8.191 39.301 1.00 80.44 184 LEU A N 1
ATOM 1478 C CA . LEU A 1 184 ? -7.502 -9.068 40.475 1.00 80.44 184 LEU A CA 1
ATOM 1479 C C . LEU A 1 184 ? -6.856 -10.419 40.142 1.00 80.44 184 LEU A C 1
ATOM 1481 O O . LEU A 1 184 ? -6.034 -10.889 40.924 1.00 80.44 184 LEU A O 1
ATOM 1485 N N . ALA A 1 185 ? -7.183 -11.012 38.990 1.00 78.38 185 ALA A N 1
ATOM 1486 C CA . ALA A 1 185 ? -6.575 -12.261 38.530 1.00 78.38 185 ALA A CA 1
ATOM 1487 C C . ALA A 1 185 ? -5.066 -12.099 38.279 1.00 78.38 185 ALA A C 1
ATOM 1489 O O . ALA A 1 185 ? -4.270 -12.887 38.780 1.00 78.38 185 ALA A O 1
ATOM 1490 N N . TRP A 1 186 ? -4.656 -11.028 37.594 1.00 74.50 186 TRP A N 1
ATOM 1491 C CA . TRP A 1 186 ? -3.244 -10.699 37.387 1.00 74.50 186 TRP A CA 1
ATOM 1492 C C . TRP A 1 186 ? -2.500 -10.470 38.711 1.00 74.50 186 TRP A C 1
ATOM 1494 O O . TRP A 1 186 ? -1.403 -10.991 38.908 1.00 74.50 186 TRP A O 1
ATOM 1504 N N . LYS A 1 187 ? -3.116 -9.755 39.662 1.00 76.25 187 LYS A N 1
ATOM 1505 C CA . LYS A 1 187 ? -2.542 -9.562 41.000 1.00 76.25 187 LYS A CA 1
ATOM 1506 C C . LYS A 1 187 ? -2.411 -10.857 41.799 1.00 76.25 187 LYS A C 1
ATOM 1508 O O . LYS A 1 187 ? -1.463 -10.970 42.571 1.00 76.25 187 LYS A O 1
ATOM 1513 N N . ALA A 1 188 ? -3.342 -11.799 41.651 1.00 77.12 188 ALA A N 1
ATOM 1514 C CA . ALA A 1 188 ? -3.254 -13.103 42.304 1.00 77.12 188 ALA A CA 1
ATOM 1515 C C . ALA A 1 188 ? -2.047 -13.894 41.770 1.00 77.12 188 ALA A C 1
ATOM 1517 O O . ALA A 1 188 ? -1.195 -14.293 42.555 1.00 77.12 188 ALA A O 1
ATOM 1518 N N . VAL A 1 189 ? -1.889 -13.969 40.443 1.00 73.50 189 VAL A N 1
ATOM 1519 C CA . VAL A 1 189 ? -0.755 -14.652 39.790 1.00 73.50 189 VAL A CA 1
ATOM 1520 C C . VAL A 1 189 ? 0.596 -14.010 40.140 1.00 73.50 189 VAL A C 1
ATOM 1522 O O . VAL A 1 189 ? 1.574 -14.710 40.384 1.00 73.50 189 VAL A O 1
ATOM 1525 N N . GLN A 1 190 ? 0.663 -12.676 40.218 1.00 66.19 190 GLN A N 1
ATOM 1526 C CA . GLN A 1 190 ? 1.866 -11.954 40.662 1.00 66.19 190 GLN A CA 1
ATOM 1527 C C . GLN A 1 190 ? 2.250 -12.277 42.114 1.00 66.19 190 GLN A C 1
ATOM 1529 O O . GLN A 1 190 ? 3.433 -12.339 42.442 1.00 66.19 190 GLN A O 1
ATOM 1534 N N . LYS A 1 191 ? 1.259 -12.488 42.988 1.00 63.06 191 LYS A N 1
ATOM 1535 C CA . LYS A 1 191 ? 1.489 -12.842 44.392 1.00 63.06 191 LYS A CA 1
ATOM 1536 C C . LYS A 1 191 ? 2.000 -14.280 44.538 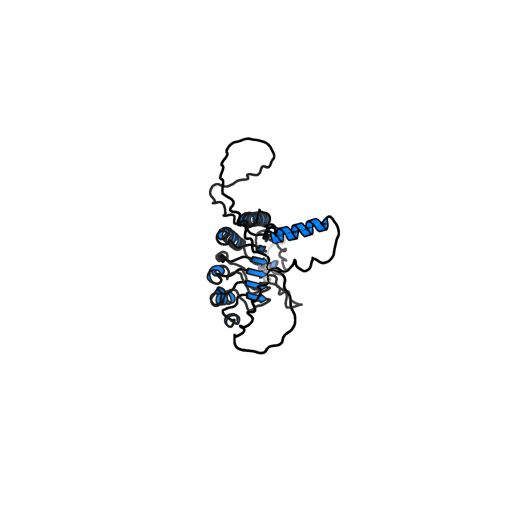1.00 63.06 191 LYS A C 1
ATOM 1538 O O . LYS A 1 191 ? 2.853 -14.520 45.387 1.00 63.06 191 LYS A O 1
ATOM 1543 N N . ASP A 1 192 ? 1.534 -15.183 43.678 1.00 58.91 192 ASP A N 1
ATOM 1544 C CA . ASP A 1 192 ? 1.936 -16.595 43.665 1.00 58.91 192 ASP A CA 1
ATOM 1545 C C . ASP A 1 192 ? 3.354 -16.799 43.089 1.00 58.91 192 ASP A C 1
ATOM 1547 O O . ASP A 1 192 ? 4.094 -17.673 43.542 1.00 58.91 192 ASP A O 1
ATOM 1551 N N . TYR A 1 193 ? 3.805 -15.940 42.164 1.00 55.81 193 TYR A N 1
ATOM 1552 C CA . TYR A 1 193 ? 5.179 -15.979 41.631 1.00 55.81 193 TYR A CA 1
ATOM 1553 C C . TYR A 1 193 ? 6.259 -15.660 42.681 1.00 55.81 193 TYR A C 1
ATOM 1555 O O . TYR A 1 193 ? 7.368 -16.183 42.600 1.00 55.81 193 TYR A O 1
ATOM 1563 N N . ASN A 1 194 ? 5.934 -14.853 43.697 1.00 55.81 194 ASN A N 1
ATOM 1564 C CA . ASN A 1 194 ? 6.839 -14.546 44.811 1.00 55.81 194 ASN A CA 1
ATOM 1565 C C . ASN A 1 194 ? 6.793 -15.589 45.947 1.00 55.81 194 ASN A C 1
ATOM 1567 O O . ASN A 1 194 ? 7.465 -15.416 46.965 1.00 55.81 194 ASN A O 1
ATOM 1571 N N . GLY A 1 195 ? 6.031 -16.678 45.800 1.00 55.59 195 GLY A N 1
ATOM 1572 C CA . GLY A 1 195 ? 5.968 -17.729 46.808 1.00 55.59 195 GLY A CA 1
ATOM 1573 C C . GLY A 1 195 ? 5.067 -18.898 46.416 1.00 55.59 195 GLY A C 1
ATOM 1574 O O . GLY A 1 195 ? 3.861 -18.829 46.605 1.00 55.59 195 GLY A O 1
ATOM 1575 N N . ARG A 1 196 ? 5.706 -20.010 46.021 1.00 46.84 196 ARG A N 1
ATOM 1576 C CA . ARG A 1 196 ? 5.155 -21.362 45.783 1.00 46.84 196 ARG A CA 1
ATOM 1577 C C . ARG A 1 196 ? 4.287 -21.555 44.531 1.00 46.84 196 ARG A C 1
ATOM 1579 O O . ARG A 1 196 ? 3.104 -21.249 44.483 1.00 46.84 196 ARG A O 1
ATOM 1586 N N . VAL A 1 197 ? 4.888 -22.266 43.578 1.00 42.81 197 VAL A N 1
ATOM 1587 C CA . VAL A 1 197 ? 4.247 -22.875 42.409 1.00 42.81 197 VAL A CA 1
ATOM 1588 C C . VAL A 1 197 ? 3.234 -23.946 42.842 1.00 42.81 197 VAL A C 1
ATOM 1590 O O . VAL A 1 197 ? 3.602 -24.904 43.522 1.00 42.81 197 VAL A O 1
ATOM 1593 N N . THR A 1 198 ? 1.984 -23.832 42.383 1.00 45.81 198 THR A N 1
ATOM 1594 C CA . THR A 1 198 ? 1.096 -24.988 42.161 1.00 45.81 198 THR A CA 1
ATOM 1595 C C . THR A 1 198 ? 0.656 -24.993 40.690 1.00 45.81 198 THR A C 1
ATOM 1597 O O . THR A 1 198 ? 0.109 -24.000 40.207 1.00 45.81 198 THR A O 1
ATOM 1600 N N . PRO A 1 199 ? 0.929 -26.067 39.930 1.00 43.47 199 PRO A N 1
ATOM 1601 C CA . PRO A 1 199 ? 0.579 -26.150 38.517 1.00 43.47 199 PRO A CA 1
ATOM 1602 C C . PRO A 1 199 ? -0.895 -26.550 38.388 1.00 43.47 199 PRO A C 1
ATOM 1604 O O . PRO A 1 199 ? -1.230 -27.728 38.430 1.00 43.47 199 PRO A O 1
ATOM 1607 N N . GLY A 1 200 ? -1.796 -25.571 38.291 1.00 46.84 200 GLY A N 1
ATOM 1608 C CA . GLY A 1 200 ? -3.223 -25.870 38.102 1.00 46.84 200 GLY A CA 1
ATOM 1609 C C . GLY A 1 200 ? -4.118 -24.729 37.615 1.00 46.84 200 GLY A C 1
ATOM 1610 O O . GLY A 1 200 ? -5.299 -24.958 37.395 1.00 46.84 200 GLY A O 1
ATOM 1611 N N . VAL A 1 201 ? -3.602 -23.506 37.437 1.00 44.81 201 VAL A N 1
ATOM 1612 C CA . VAL A 1 201 ? -4.441 -22.323 37.121 1.00 44.81 201 VAL A CA 1
ATOM 1613 C C . VAL A 1 201 ? -4.172 -21.745 35.720 1.00 44.81 201 VAL A C 1
ATOM 1615 O O . VAL A 1 201 ? -4.816 -20.788 35.299 1.00 44.81 201 VAL A O 1
ATOM 1618 N N . LEU A 1 202 ? -3.263 -22.340 34.943 1.00 48.53 202 LEU A N 1
ATOM 1619 C CA . LEU A 1 202 ? -2.870 -21.804 33.632 1.00 48.53 202 LEU A CA 1
ATOM 1620 C C . LEU A 1 202 ? -3.897 -22.026 32.505 1.00 48.53 202 LEU A C 1
ATOM 1622 O O . LEU A 1 202 ? -3.775 -21.393 31.461 1.00 48.53 202 LEU A O 1
ATOM 1626 N N . GLU A 1 203 ? -4.932 -22.844 32.706 1.00 42.91 203 GLU A N 1
ATOM 1627 C CA . GLU A 1 203 ? -5.815 -23.264 31.605 1.00 42.91 203 GLU A CA 1
ATOM 1628 C C . GLU A 1 203 ? -7.073 -22.398 31.398 1.00 42.91 203 GLU A C 1
ATOM 1630 O O . GLU A 1 203 ? -7.707 -22.487 30.353 1.00 42.91 203 GLU A O 1
ATOM 1635 N N . LEU A 1 204 ? -7.423 -21.493 32.326 1.00 46.34 204 LEU A N 1
ATOM 1636 C CA . LEU A 1 204 ? -8.607 -20.619 32.176 1.00 46.34 204 LEU A CA 1
ATOM 1637 C C . LEU A 1 204 ? -8.307 -19.187 31.696 1.00 46.34 204 LEU A C 1
ATOM 1639 O O . LEU A 1 204 ? -9.231 -18.383 31.558 1.00 46.34 204 LEU A O 1
ATOM 1643 N N . ALA A 1 205 ? -7.041 -18.832 31.457 1.00 44.22 205 ALA A N 1
ATOM 1644 C CA . ALA A 1 205 ? -6.648 -17.440 31.199 1.00 44.22 205 ALA A CA 1
ATOM 1645 C C . ALA A 1 205 ? -6.459 -17.075 29.714 1.00 44.22 205 ALA A C 1
ATOM 1647 O O . ALA A 1 205 ? -6.338 -15.891 29.402 1.00 44.22 205 ALA A O 1
ATOM 1648 N N . PHE A 1 206 ? -6.466 -18.044 28.795 1.00 42.78 206 PHE A N 1
ATOM 1649 C CA . PHE A 1 206 ? -6.095 -17.817 27.392 1.00 42.78 206 PHE A CA 1
ATOM 1650 C C . PHE A 1 206 ? -7.193 -18.183 26.399 1.00 42.78 206 PHE A C 1
ATOM 1652 O O . PHE A 1 206 ? -6.960 -18.949 25.472 1.00 42.78 206 PHE A O 1
ATOM 1659 N N . HIS A 1 207 ? -8.386 -17.607 26.541 1.00 41.25 207 HIS A N 1
ATOM 1660 C CA . HIS A 1 207 ? -9.332 -17.529 25.425 1.00 41.25 207 HIS A CA 1
ATOM 1661 C C . HIS A 1 207 ? -9.629 -16.052 25.121 1.00 41.25 207 HIS A C 1
ATOM 1663 O O . HIS A 1 207 ? -10.393 -15.417 25.860 1.00 41.25 207 HIS A O 1
ATOM 1669 N N . PRO A 1 208 ? -9.037 -15.457 24.061 1.00 42.25 208 PRO A N 1
ATOM 1670 C CA . PRO A 1 208 ? -9.627 -14.266 23.465 1.00 42.25 208 PRO A CA 1
ATOM 1671 C C . PRO A 1 208 ? -11.049 -14.637 23.035 1.00 42.25 208 PRO A C 1
ATOM 1673 O O . PRO A 1 208 ? -11.287 -15.740 22.551 1.00 42.25 208 PRO A O 1
ATOM 1676 N N . ARG A 1 209 ? -12.011 -13.752 23.305 1.00 41.88 209 ARG A N 1
ATOM 1677 C CA . ARG A 1 209 ? -13.448 -13.997 23.126 1.00 41.88 209 ARG A CA 1
ATOM 1678 C C . ARG A 1 209 ? -13.765 -14.517 21.716 1.00 41.88 209 ARG A C 1
ATOM 1680 O O . ARG A 1 209 ? -13.945 -13.725 20.799 1.00 41.88 209 ARG A O 1
ATOM 1687 N N . GLY A 1 210 ? -13.898 -15.834 21.578 1.00 37.47 210 GLY A N 1
ATOM 1688 C CA . GLY A 1 210 ? -14.714 -16.444 20.540 1.00 37.47 210 GLY A CA 1
ATOM 1689 C C . GLY A 1 210 ? -16.171 -16.110 20.838 1.00 37.47 210 GLY A C 1
ATOM 1690 O O . GLY A 1 210 ? -16.620 -16.210 21.981 1.00 37.47 210 GLY A O 1
ATOM 1691 N N . VAL A 1 211 ? -16.879 -15.626 19.826 1.00 43.59 211 VAL A N 1
ATOM 1692 C CA . VAL A 1 211 ? -18.288 -15.241 19.889 1.00 43.59 211 VAL A CA 1
ATOM 1693 C C . VAL A 1 211 ? -19.088 -16.461 20.357 1.00 43.59 211 VAL A C 1
ATOM 1695 O O . VAL A 1 211 ? -19.195 -17.447 19.635 1.00 43.59 211 VAL A O 1
ATOM 1698 N N . SER A 1 212 ? -19.594 -16.446 21.592 1.00 39.47 212 SER A N 1
ATOM 1699 C CA . SER A 1 212 ? -20.376 -17.564 22.119 1.00 39.47 212 SER A CA 1
ATOM 1700 C C . SER A 1 212 ? -21.747 -17.568 21.448 1.00 39.47 212 SER A C 1
ATOM 1702 O O . SER A 1 212 ? -22.585 -16.711 21.736 1.00 39.47 212 SER A O 1
ATOM 1704 N N . HIS A 1 213 ? -21.949 -18.531 20.554 1.00 35.28 213 HIS A N 1
ATOM 1705 C CA . HIS A 1 213 ? -23.246 -18.954 20.046 1.00 35.28 213 HIS A CA 1
ATOM 1706 C C . HIS A 1 213 ? -24.177 -19.238 21.236 1.00 35.28 213 HIS A C 1
ATOM 1708 O O . HIS A 1 213 ? -23.909 -20.117 22.055 1.00 35.28 213 HIS A O 1
ATOM 1714 N N . VAL A 1 214 ? -25.232 -18.436 21.380 1.00 37.16 214 VAL A N 1
ATOM 1715 C CA . VAL A 1 214 ? -26.275 -18.656 22.385 1.00 37.16 214 VAL A CA 1
ATOM 1716 C C . VAL A 1 214 ? -27.177 -19.760 21.848 1.00 37.16 214 VAL A C 1
ATOM 1718 O O . VAL A 1 214 ? -28.061 -19.500 21.036 1.00 37.16 214 VAL A O 1
ATOM 1721 N N . GLU A 1 215 ? -26.953 -20.996 22.285 1.00 35.69 215 GLU A N 1
ATOM 1722 C CA . GLU A 1 215 ? -27.952 -22.050 22.123 1.00 35.69 215 GLU A CA 1
ATOM 1723 C C . GLU A 1 215 ? -29.116 -21.763 23.076 1.00 35.69 215 GLU A C 1
ATOM 1725 O O . GLU A 1 215 ? -29.025 -21.919 24.294 1.00 35.69 215 GLU A O 1
ATOM 1730 N N . LEU A 1 216 ? -30.215 -21.271 22.506 1.00 38.16 216 LEU A N 1
ATOM 1731 C CA . LEU A 1 216 ? -31.496 -21.158 23.186 1.00 38.16 216 LEU A CA 1
ATOM 1732 C C . LEU A 1 216 ? -32.113 -22.559 23.268 1.00 38.16 216 LEU A C 1
ATOM 1734 O O . LEU A 1 216 ? -32.632 -23.074 22.279 1.00 38.16 216 LEU A O 1
ATOM 1738 N N . SER A 1 217 ? -32.058 -23.181 24.445 1.00 41.09 217 SER A N 1
ATOM 1739 C CA . SER A 1 217 ? -32.781 -24.428 24.709 1.00 41.09 217 SER A CA 1
ATOM 1740 C C . SER A 1 217 ? -34.302 -24.208 24.593 1.00 41.09 217 SER A C 1
ATOM 1742 O O . SER A 1 217 ? -34.799 -23.195 25.099 1.00 41.09 217 SER A O 1
ATOM 1744 N N . PRO A 1 218 ? -35.072 -25.128 23.979 1.00 41.38 218 PRO A N 1
ATOM 1745 C CA . PRO A 1 218 ? -36.501 -24.925 23.761 1.00 41.38 218 PRO A CA 1
ATOM 1746 C C . PRO A 1 218 ? -37.333 -24.932 25.049 1.00 41.38 218 PRO A C 1
ATOM 1748 O O . PRO A 1 218 ? -37.101 -25.707 25.978 1.00 41.38 218 PRO A O 1
ATOM 1751 N N . HIS A 1 219 ? -38.341 -24.062 25.038 1.00 35.81 219 HIS A N 1
ATOM 1752 C CA . HIS A 1 219 ? -39.437 -23.930 25.992 1.00 35.81 219 HIS A CA 1
ATOM 1753 C C . HIS A 1 219 ? -40.046 -25.280 26.414 1.00 35.81 219 HIS A C 1
ATOM 1755 O O . HIS A 1 219 ? -40.380 -26.110 25.573 1.00 35.81 219 HIS A O 1
ATOM 1761 N N . LYS A 1 220 ? -40.260 -25.462 27.724 1.00 35.94 220 LYS A N 1
ATOM 1762 C CA . LYS A 1 220 ? -41.074 -26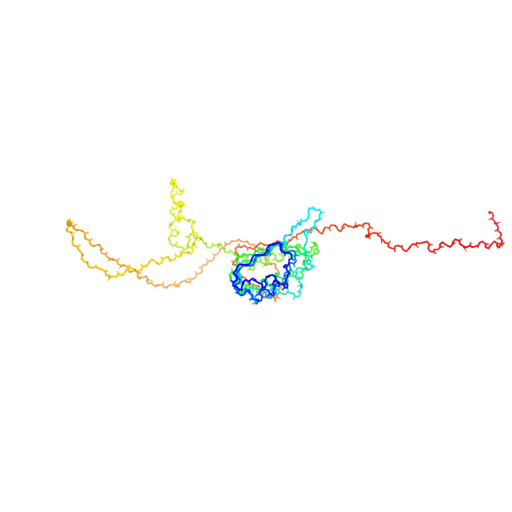.547 28.288 1.00 35.94 220 LYS A CA 1
ATOM 1763 C C . LYS A 1 220 ? -42.510 -26.044 28.470 1.00 35.94 220 LYS A C 1
ATOM 1765 O O . LYS A 1 220 ? -42.724 -25.091 29.222 1.00 35.94 220 LYS A O 1
ATOM 1770 N N . ASP A 1 221 ? -43.456 -26.661 27.768 1.00 36.59 221 ASP A N 1
ATOM 1771 C CA . ASP A 1 221 ? -44.892 -26.389 27.888 1.00 36.59 221 ASP A CA 1
ATOM 1772 C C . ASP A 1 221 ? -45.456 -26.821 29.259 1.00 36.59 221 ASP A C 1
ATOM 1774 O O . ASP A 1 221 ? -44.961 -27.788 29.849 1.00 36.59 221 ASP A O 1
ATOM 1778 N N . PRO A 1 222 ? -46.507 -26.153 29.780 1.00 40.88 222 PRO A N 1
ATOM 1779 C CA . PRO A 1 222 ? -47.065 -26.435 31.093 1.00 40.88 222 PRO A CA 1
ATOM 1780 C C . PRO A 1 222 ? -48.384 -27.208 30.978 1.00 40.88 222 PRO A C 1
ATOM 1782 O O . PRO A 1 222 ? -49.448 -26.604 31.074 1.00 40.88 222 PRO A O 1
ATOM 1785 N N . ARG A 1 223 ? -48.343 -28.529 30.779 1.00 36.50 223 ARG A N 1
ATOM 1786 C CA . ARG A 1 223 ? -49.499 -29.425 30.988 1.00 36.50 223 ARG A CA 1
ATOM 1787 C C . ARG A 1 223 ? -49.007 -30.837 31.303 1.00 36.50 223 ARG A C 1
ATOM 1789 O O . ARG A 1 223 ? -48.607 -31.531 30.383 1.00 36.50 223 ARG A O 1
ATOM 1796 N N . ASP A 1 224 ? -49.004 -31.234 32.573 1.00 36.31 224 ASP A N 1
ATOM 1797 C CA . ASP A 1 224 ? -49.786 -32.405 32.986 1.00 36.31 224 ASP A CA 1
ATOM 1798 C C . ASP A 1 224 ? -49.820 -32.573 34.508 1.00 36.31 224 ASP A C 1
ATOM 1800 O O . ASP A 1 224 ? -48.871 -32.258 35.228 1.00 36.31 224 ASP A O 1
ATOM 1804 N N . THR A 1 225 ? -50.979 -33.024 34.953 1.00 38.72 225 THR A N 1
ATOM 1805 C CA . THR A 1 225 ? -51.448 -33.221 36.322 1.00 38.72 225 THR A CA 1
ATOM 1806 C C . THR A 1 225 ? -51.040 -34.577 36.902 1.00 38.72 225 THR A C 1
ATOM 1808 O O . THR A 1 225 ? -50.957 -35.562 36.181 1.00 38.72 225 THR A O 1
ATOM 1811 N N . ASP A 1 226 ? -50.890 -34.581 38.230 1.00 36.00 226 ASP A N 1
ATOM 1812 C CA . ASP A 1 226 ? -51.100 -35.675 39.188 1.00 36.00 226 ASP A CA 1
ATOM 1813 C C . ASP A 1 226 ? -50.262 -36.962 39.075 1.00 36.00 226 ASP A C 1
ATOM 1815 O O . ASP A 1 226 ? -50.348 -37.717 38.116 1.00 36.00 226 ASP A O 1
ATOM 1819 N N . LEU A 1 227 ? -49.518 -37.270 40.148 1.00 38.59 227 LEU A N 1
ATOM 1820 C CA . LEU A 1 227 ? -49.705 -38.475 40.974 1.00 38.59 227 LEU A CA 1
ATOM 1821 C C . LEU A 1 227 ? -48.716 -38.468 42.156 1.00 38.59 227 LEU A C 1
ATOM 1823 O O . LEU A 1 227 ? -47.532 -38.164 42.024 1.00 38.59 227 LEU A O 1
ATOM 1827 N N . ALA A 1 228 ? -49.255 -38.767 43.335 1.00 33.62 228 ALA A N 1
ATOM 1828 C CA . ALA A 1 228 ? -48.609 -38.714 44.639 1.00 33.62 228 ALA A CA 1
ATOM 1829 C C . ALA A 1 228 ? -4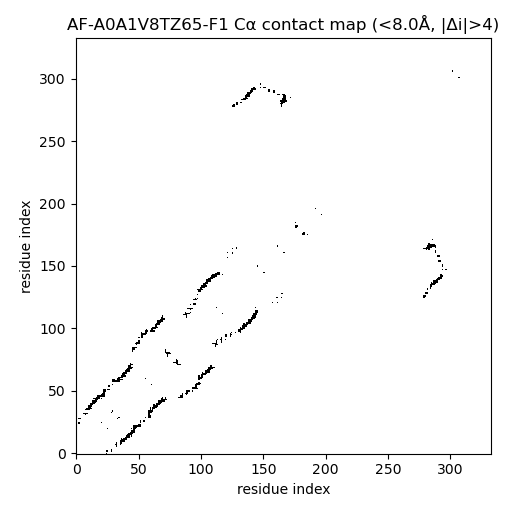7.565 -39.824 44.866 1.00 33.62 228 ALA A C 1
ATOM 1831 O O . ALA A 1 228 ? -47.764 -40.955 44.433 1.00 33.62 228 ALA A O 1
ATOM 1832 N N . SER A 1 229 ? -46.536 -39.533 45.670 1.00 36.41 229 SER A N 1
ATOM 1833 C CA . SER A 1 229 ? -46.019 -40.484 46.664 1.00 36.41 229 SER A CA 1
ATOM 1834 C C . SER A 1 229 ? -45.212 -39.761 47.745 1.00 36.41 229 SER A C 1
ATOM 1836 O O . SER A 1 229 ? -44.257 -39.043 47.460 1.00 36.41 229 SER A O 1
ATOM 1838 N N . ASP A 1 230 ? -45.645 -39.990 48.980 1.00 33.34 230 ASP A N 1
ATOM 1839 C CA . ASP A 1 230 ? -45.057 -39.612 50.265 1.00 33.34 230 ASP A CA 1
ATOM 1840 C C . ASP A 1 230 ? -43.612 -40.116 50.430 1.00 33.34 230 ASP A C 1
ATOM 1842 O O . ASP A 1 230 ? -43.339 -41.270 50.093 1.00 33.34 230 ASP A O 1
ATOM 1846 N N . ALA A 1 231 ? -42.726 -39.287 50.998 1.00 35.62 231 ALA A N 1
ATOM 1847 C CA . ALA A 1 231 ? -41.890 -39.637 52.157 1.00 35.62 231 ALA A CA 1
ATOM 1848 C C . ALA A 1 231 ? -40.850 -38.544 52.498 1.00 35.62 231 ALA A C 1
ATOM 1850 O O . ALA A 1 231 ? -39.928 -38.258 51.740 1.00 35.62 231 ALA A O 1
ATOM 1851 N N . ASP A 1 232 ? -40.995 -38.071 53.734 1.00 37.69 232 ASP A N 1
ATOM 1852 C CA . ASP A 1 232 ? -39.995 -37.574 54.685 1.00 37.69 232 ASP A CA 1
ATOM 1853 C C . ASP A 1 232 ? -39.604 -36.079 54.740 1.00 37.69 232 ASP A C 1
ATOM 1855 O O . ASP A 1 232 ? -39.216 -35.419 53.776 1.00 37.69 232 ASP A O 1
ATOM 1859 N N . ALA A 1 233 ? -39.735 -35.560 55.963 1.00 32.62 233 ALA A N 1
ATOM 1860 C CA . ALA A 1 233 ? -39.542 -34.183 56.414 1.00 32.62 233 ALA A CA 1
ATOM 1861 C C . ALA A 1 233 ? -38.045 -33.941 56.750 1.00 32.62 233 ALA A C 1
ATOM 1863 O O . ALA A 1 233 ? -37.305 -34.886 56.969 1.00 32.62 233 ALA A O 1
ATOM 1864 N N . SER A 1 234 ? -37.444 -32.748 56.849 1.00 43.03 234 SER A N 1
ATOM 1865 C CA . SER A 1 234 ? -37.840 -31.478 57.471 1.00 43.03 234 SER A CA 1
ATOM 1866 C C . SER A 1 234 ? -36.768 -30.379 57.177 1.00 43.03 234 SER A C 1
ATOM 1868 O O . SER A 1 234 ? -35.710 -30.690 56.630 1.00 43.03 234 SER A O 1
ATOM 1870 N N . PRO A 1 235 ? -36.990 -29.092 57.539 1.00 43.72 235 PRO A N 1
ATOM 1871 C CA . PRO A 1 235 ? -36.584 -27.918 56.744 1.00 43.72 235 PRO A CA 1
ATOM 1872 C C . PRO A 1 235 ? -35.570 -26.970 57.416 1.00 43.72 235 PRO A C 1
ATOM 1874 O O . PRO A 1 235 ? -35.655 -26.768 58.622 1.00 43.72 235 PRO A O 1
ATOM 1877 N N . LEU A 1 236 ? -34.730 -26.233 56.659 1.00 36.75 236 LEU A N 1
ATOM 1878 C CA . LEU A 1 236 ? -34.039 -25.033 57.186 1.00 36.75 236 LEU A CA 1
ATOM 1879 C C . LEU A 1 236 ? -33.770 -23.897 56.155 1.00 36.75 236 LEU A C 1
ATOM 1881 O O . LEU A 1 236 ? -32.792 -23.910 55.421 1.00 36.75 236 LEU A O 1
ATOM 1885 N N . LYS A 1 237 ? -34.618 -22.857 56.269 1.00 45.47 237 LYS A N 1
ATOM 1886 C CA . LYS A 1 237 ? -34.372 -21.387 56.305 1.00 45.47 237 LYS A CA 1
ATOM 1887 C C . LYS A 1 237 ? -33.884 -20.604 55.052 1.00 45.47 237 LYS A C 1
ATOM 1889 O O . LYS A 1 237 ? -32.784 -20.833 54.562 1.00 45.47 237 LYS A O 1
ATOM 1894 N N . PRO A 1 238 ? -34.611 -19.534 54.639 1.00 40.28 238 PRO A N 1
ATOM 1895 C CA . PRO A 1 238 ? -34.176 -18.597 53.599 1.00 40.28 238 PRO A CA 1
ATOM 1896 C C . PRO A 1 238 ? -33.274 -17.482 54.164 1.00 40.28 238 PRO A C 1
ATOM 1898 O O . PRO A 1 238 ? -33.615 -16.818 55.146 1.00 40.28 238 PRO A O 1
ATOM 1901 N N . ALA A 1 239 ? -32.130 -17.236 53.518 1.00 38.94 239 ALA A N 1
ATOM 1902 C CA . ALA A 1 239 ? -31.224 -16.140 53.860 1.00 38.94 239 ALA A CA 1
ATOM 1903 C C . ALA A 1 239 ? -31.505 -14.884 53.014 1.00 38.94 239 ALA A C 1
ATOM 1905 O O . ALA A 1 239 ? -31.670 -14.923 51.797 1.00 38.94 239 ALA A O 1
ATOM 1906 N N . ARG A 1 240 ? -31.585 -13.758 53.723 1.00 41.59 240 ARG A N 1
ATOM 1907 C CA . ARG A 1 240 ? -32.110 -12.452 53.311 1.00 41.59 240 ARG A CA 1
ATOM 1908 C C . ARG A 1 240 ? -31.214 -11.749 52.280 1.00 41.59 240 ARG A C 1
ATOM 1910 O O . ARG A 1 240 ? -30.018 -11.579 52.501 1.00 41.59 240 ARG A O 1
ATOM 1917 N N . ARG A 1 241 ? -31.836 -11.224 51.215 1.00 41.28 241 ARG A N 1
ATOM 1918 C CA . ARG A 1 241 ? -31.288 -10.162 50.351 1.00 41.28 241 ARG A CA 1
ATOM 1919 C C . ARG A 1 241 ? -30.986 -8.913 51.190 1.00 41.28 241 ARG A C 1
ATOM 1921 O O . ARG A 1 241 ? -31.854 -8.436 51.916 1.00 41.28 241 ARG A O 1
ATOM 1928 N N . SER A 1 242 ? -29.790 -8.350 51.037 1.00 44.69 242 SER A N 1
ATOM 1929 C CA . SER A 1 242 ? -29.455 -7.000 51.504 1.00 44.69 242 SER A CA 1
ATOM 1930 C C . SER A 1 242 ? -28.632 -6.284 50.437 1.00 44.69 242 SER A C 1
ATOM 1932 O O . SER A 1 242 ? -27.425 -6.469 50.302 1.00 44.69 242 SER A O 1
ATOM 1934 N N . THR A 1 243 ? -29.332 -5.481 49.643 1.00 40.78 243 THR A N 1
ATOM 1935 C CA . THR A 1 243 ? -28.796 -4.441 48.767 1.00 40.78 243 THR A CA 1
ATOM 1936 C C . THR A 1 243 ? -28.368 -3.247 49.617 1.00 40.78 243 THR A C 1
ATOM 1938 O O . THR A 1 243 ? -29.213 -2.577 50.207 1.00 40.78 243 THR A O 1
ATOM 1941 N N . ARG A 1 244 ? -27.068 -2.934 49.657 1.00 42.84 244 ARG A N 1
ATOM 1942 C CA . ARG A 1 244 ? -26.582 -1.624 50.118 1.00 42.84 244 ARG A CA 1
ATOM 1943 C C . ARG A 1 244 ? -26.013 -0.844 48.941 1.00 42.84 244 ARG A C 1
ATOM 1945 O O . ARG A 1 244 ? -24.885 -1.060 48.513 1.00 42.84 244 ARG A O 1
ATOM 1952 N N . VAL A 1 245 ? -26.834 0.077 48.450 1.00 40.50 245 VAL A N 1
ATOM 1953 C CA . VAL A 1 245 ? -26.459 1.179 47.564 1.00 40.50 245 VAL A CA 1
ATOM 1954 C C . VAL A 1 245 ? -25.610 2.162 48.378 1.00 40.50 245 VAL A C 1
ATOM 1956 O O . VAL A 1 245 ? -26.066 2.668 49.402 1.00 40.50 245 VAL A O 1
ATOM 1959 N N . ARG A 1 246 ? -24.370 2.427 47.951 1.00 38.16 246 ARG A N 1
ATOM 1960 C CA . ARG A 1 246 ? -23.579 3.576 48.419 1.00 38.16 246 ARG A CA 1
ATOM 1961 C C . ARG A 1 246 ? -23.536 4.615 47.305 1.00 38.16 246 ARG A C 1
ATOM 1963 O O . ARG A 1 246 ? -22.814 4.456 46.328 1.00 38.16 246 ARG A O 1
ATOM 1970 N N . LEU A 1 247 ? -24.331 5.663 47.489 1.00 42.00 247 LEU A N 1
ATOM 1971 C CA . LEU A 1 247 ? -24.240 6.926 46.770 1.00 42.00 247 LEU A CA 1
ATOM 1972 C C . LEU A 1 247 ? -22.991 7.659 47.282 1.00 42.00 247 LEU A C 1
ATOM 1974 O O . LEU A 1 247 ? -22.916 7.959 48.474 1.00 42.00 247 LEU A O 1
ATOM 1978 N N . VAL A 1 248 ? -22.005 7.915 46.420 1.00 39.16 248 VAL A N 1
ATOM 1979 C CA . VAL A 1 248 ? -20.851 8.758 46.768 1.00 39.16 248 VAL A CA 1
ATOM 1980 C C . VAL A 1 248 ? -21.010 10.087 46.046 1.00 39.16 248 VAL A C 1
ATOM 1982 O O . VAL A 1 248 ? -21.109 10.148 44.824 1.00 39.16 248 VAL A O 1
ATOM 1985 N N . ARG A 1 249 ? -21.132 11.126 46.867 1.00 36.78 249 ARG A N 1
ATOM 1986 C CA . ARG A 1 249 ? -21.386 12.520 46.524 1.00 36.78 249 ARG A CA 1
ATOM 1987 C C . ARG A 1 249 ? -20.141 13.131 45.881 1.00 36.78 249 ARG A C 1
ATOM 1989 O O . ARG A 1 249 ? -19.039 12.972 46.398 1.00 36.78 249 ARG A O 1
ATOM 1996 N N . SER A 1 250 ? -20.359 13.853 44.789 1.00 36.00 250 SER A N 1
ATOM 1997 C CA . SER A 1 250 ? -19.417 14.775 44.162 1.00 36.00 250 SER A CA 1
ATOM 1998 C C . SER A 1 250 ? -19.016 15.894 45.122 1.00 36.00 250 SER A C 1
ATOM 2000 O O . SER A 1 250 ? -19.900 16.537 45.690 1.00 36.00 250 SER A O 1
ATOM 2002 N N . LEU A 1 251 ? -17.722 16.189 45.220 1.00 35.66 251 LEU A N 1
ATOM 2003 C CA . LEU A 1 251 ? -17.215 17.468 45.710 1.00 35.66 251 LEU A CA 1
ATOM 2004 C C . LEU A 1 251 ? -16.028 17.885 44.841 1.00 35.66 251 LEU A C 1
ATOM 2006 O O . LEU A 1 251 ? -14.954 17.291 44.885 1.00 35.66 251 LEU A O 1
ATOM 2010 N N . SER A 1 252 ?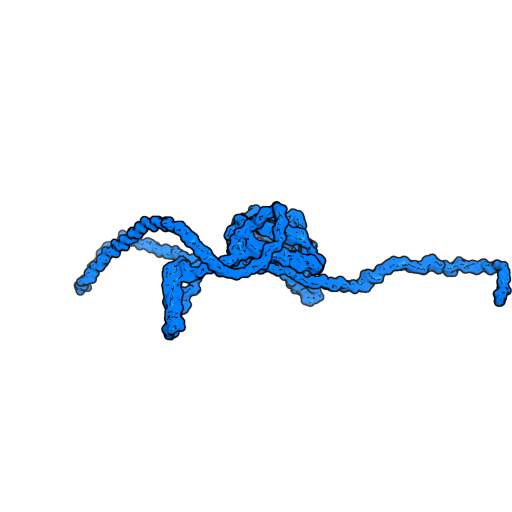 -16.291 18.895 44.020 1.00 34.09 252 SER A N 1
ATOM 2011 C CA . SER A 1 252 ? -15.321 19.738 43.338 1.00 34.09 252 SER A CA 1
ATOM 2012 C C . SER A 1 252 ? -14.524 20.534 44.368 1.00 34.09 252 SER A C 1
ATOM 2014 O O . SER A 1 252 ? -15.127 21.094 45.281 1.00 34.09 252 SER A O 1
ATOM 2016 N N . GLN A 1 253 ? -13.212 20.669 44.182 1.00 38.16 253 GLN A N 1
ATOM 2017 C CA . GLN A 1 253 ? -12.455 21.795 44.727 1.00 38.16 253 GLN A CA 1
ATOM 2018 C C . GLN A 1 253 ? -11.244 22.086 43.840 1.00 38.16 253 GLN A C 1
ATOM 2020 O O . GLN A 1 253 ? -10.367 21.250 43.638 1.00 38.16 253 GLN A O 1
ATOM 2025 N N . GLN A 1 254 ? -11.278 23.288 43.272 1.00 35.53 254 GLN A N 1
ATOM 2026 C CA . GLN A 1 254 ? -10.168 23.989 42.648 1.00 35.53 254 GLN A CA 1
ATOM 2027 C C . GLN A 1 254 ? -9.163 24.398 43.732 1.00 35.53 254 GLN A C 1
ATOM 2029 O O . GLN A 1 254 ? -9.575 24.857 44.796 1.00 35.53 254 GLN A O 1
ATOM 2034 N N . ALA A 1 255 ? -7.868 24.315 43.433 1.00 32.97 255 ALA A N 1
ATOM 2035 C CA . ALA A 1 255 ? -6.853 25.133 44.084 1.00 32.97 255 ALA A CA 1
ATOM 2036 C C . ALA A 1 255 ? -5.677 25.357 43.125 1.00 32.97 255 ALA A C 1
ATOM 2038 O O . ALA A 1 255 ? -5.151 24.430 42.514 1.00 32.97 255 ALA A O 1
ATOM 2039 N N . SER A 1 256 ? -5.348 26.631 42.977 1.00 32.34 256 SER A N 1
ATOM 2040 C CA . SER A 1 256 ? -4.265 27.244 42.217 1.00 32.34 256 SER A CA 1
ATOM 2041 C C . SER A 1 256 ? -2.939 27.290 42.998 1.00 32.34 256 SER A C 1
ATOM 2043 O O . SER A 1 256 ? -2.969 27.200 44.219 1.00 32.34 256 SER A O 1
ATOM 2045 N N . VAL A 1 257 ? -1.865 27.610 42.253 1.00 31.19 257 VAL A N 1
ATOM 2046 C CA . VAL A 1 257 ? -0.557 28.242 42.589 1.00 31.19 257 VAL A CA 1
ATOM 2047 C C . VAL A 1 257 ? 0.724 27.373 42.704 1.00 31.19 257 VAL A C 1
ATOM 2049 O O . VAL A 1 257 ? 0.847 26.550 43.600 1.00 31.19 257 VAL A O 1
ATOM 2052 N N . THR A 1 258 ? 1.634 27.603 41.727 1.00 30.52 258 THR A N 1
ATOM 2053 C CA . THR A 1 258 ? 3.119 27.841 41.734 1.00 30.52 258 THR A CA 1
ATOM 2054 C C . THR A 1 258 ? 4.003 27.110 42.766 1.00 30.52 258 THR A C 1
ATOM 2056 O O . THR A 1 258 ? 3.647 27.098 43.934 1.00 30.52 258 THR A O 1
ATOM 2059 N N . SER A 1 259 ? 5.182 26.535 42.471 1.00 33.44 259 SER A N 1
ATOM 2060 C CA . SER A 1 259 ? 6.399 27.078 41.810 1.00 33.44 259 SER A CA 1
ATOM 2061 C C . SER A 1 259 ? 7.431 25.944 41.531 1.00 33.44 259 SER A C 1
ATOM 2063 O O . SER A 1 259 ? 7.503 25.001 42.310 1.00 33.44 259 SER A O 1
ATOM 2065 N N . GLU A 1 260 ? 8.110 25.952 40.375 1.00 32.81 260 GLU A N 1
ATOM 2066 C CA . GLU A 1 260 ? 9.578 26.110 40.162 1.00 32.81 260 GLU A CA 1
ATOM 2067 C C . GLU A 1 260 ? 10.534 24.924 40.474 1.00 32.81 260 GLU A C 1
ATOM 2069 O O . GLU A 1 260 ? 10.738 24.545 41.621 1.00 32.81 260 GLU A O 1
ATOM 2074 N N . ASP A 1 261 ? 11.186 24.460 39.392 1.00 29.64 261 ASP A N 1
ATOM 2075 C CA . ASP A 1 261 ? 12.648 24.301 39.198 1.00 29.64 261 ASP A CA 1
ATOM 2076 C C . ASP A 1 261 ? 13.266 22.908 38.903 1.00 29.64 261 ASP A C 1
ATOM 2078 O O . ASP A 1 261 ? 12.978 21.895 39.536 1.00 29.64 261 ASP A O 1
ATOM 2082 N N . ALA A 1 262 ? 14.196 22.980 37.938 1.00 36.97 262 ALA A N 1
ATOM 2083 C CA . ALA A 1 262 ? 15.361 22.156 37.615 1.00 36.97 262 ALA A CA 1
ATOM 2084 C C . ALA A 1 262 ? 15.223 20.822 36.847 1.00 36.97 262 ALA A C 1
ATOM 2086 O O . ALA A 1 262 ? 14.968 19.760 37.409 1.00 36.97 262 ALA A O 1
ATOM 2087 N N . GLY A 1 263 ? 15.668 20.869 35.580 1.00 28.31 263 GLY A N 1
ATOM 2088 C CA . GLY A 1 263 ? 16.781 20.010 35.156 1.00 28.31 263 GLY A CA 1
ATOM 2089 C C . GLY A 1 263 ? 16.600 19.174 33.883 1.00 28.31 263 GLY A C 1
ATOM 2090 O O . GLY A 1 263 ? 15.850 18.207 33.877 1.00 28.31 263 GLY A O 1
ATOM 2091 N N . ALA A 1 264 ? 17.454 19.486 32.902 1.00 33.59 264 ALA A N 1
ATOM 2092 C CA . ALA A 1 264 ? 18.104 18.572 31.954 1.00 33.59 264 ALA A CA 1
ATOM 2093 C C . ALA A 1 264 ? 17.531 18.375 30.522 1.00 33.59 264 ALA A C 1
ATOM 2095 O O . ALA A 1 264 ? 16.662 17.549 30.273 1.00 33.59 264 ALA A O 1
ATOM 2096 N N . GLU A 1 265 ? 18.154 19.120 29.595 1.00 31.91 265 GLU A N 1
ATOM 2097 C CA . GLU A 1 265 ? 18.782 18.680 28.325 1.00 31.91 265 GLU A CA 1
ATOM 2098 C C . GLU A 1 265 ? 17.929 18.015 27.225 1.00 31.91 265 GLU A C 1
ATOM 2100 O O . GLU A 1 265 ? 17.526 16.862 27.318 1.00 31.91 265 GLU A O 1
ATOM 2105 N N . SER A 1 266 ? 17.769 18.712 26.094 1.00 33.94 266 SER A N 1
ATOM 2106 C CA . SER A 1 266 ? 18.459 18.368 24.835 1.00 33.94 266 SER A CA 1
ATOM 2107 C C . SER A 1 266 ? 17.979 19.287 23.713 1.00 33.94 266 SER A C 1
ATOM 2109 O O . SER A 1 266 ? 16.787 19.380 23.418 1.00 33.94 266 SER A O 1
ATOM 2111 N N . GLU A 1 267 ? 18.934 19.948 23.075 1.00 39.56 267 GLU A N 1
ATOM 2112 C CA . GLU A 1 267 ? 18.752 20.682 21.830 1.00 39.56 267 GLU A CA 1
ATOM 2113 C C . GLU A 1 267 ? 18.439 19.723 20.673 1.00 39.56 267 GLU A C 1
ATOM 2115 O O . GLU A 1 267 ? 19.111 18.708 20.528 1.00 39.56 267 GLU A O 1
ATOM 2120 N N . ASP A 1 268 ? 17.432 20.050 19.859 1.00 33.56 268 ASP A N 1
ATOM 2121 C CA . ASP A 1 268 ? 17.477 19.953 18.388 1.00 33.56 268 ASP A CA 1
ATOM 2122 C C . ASP A 1 268 ? 16.173 20.542 17.811 1.00 33.56 268 ASP A C 1
ATOM 2124 O O . ASP A 1 268 ? 15.230 19.851 17.428 1.00 33.56 268 ASP A O 1
ATOM 2128 N N . VAL A 1 269 ? 16.095 21.875 17.763 1.00 44.03 269 VAL A N 1
ATOM 2129 C CA . VAL A 1 269 ? 15.098 22.581 16.945 1.00 44.03 269 VAL A CA 1
ATOM 2130 C C . VAL A 1 269 ? 15.775 22.927 15.626 1.00 44.03 269 VAL A C 1
ATOM 2132 O O . VAL A 1 269 ? 16.315 24.018 15.448 1.00 44.03 269 VAL A O 1
ATOM 2135 N N . ARG A 1 270 ? 15.786 21.972 14.692 1.00 43.97 270 ARG A N 1
ATOM 2136 C CA . ARG A 1 270 ? 16.277 22.205 13.330 1.00 43.97 270 ARG A CA 1
ATOM 2137 C C . ARG A 1 270 ? 15.125 22.589 12.406 1.00 43.97 270 ARG A C 1
ATOM 2139 O O . ARG A 1 270 ? 14.237 21.796 12.123 1.00 43.97 270 ARG A O 1
ATOM 2146 N N . ASN A 1 271 ? 15.194 23.836 11.944 1.00 36.25 271 ASN A N 1
ATOM 2147 C CA . ASN A 1 271 ? 14.652 24.373 10.695 1.00 36.25 271 ASN A CA 1
ATOM 2148 C C . ASN A 1 271 ? 13.244 23.934 10.286 1.00 36.25 271 ASN A C 1
ATOM 2150 O O . ASN A 1 271 ? 13.041 23.164 9.349 1.00 36.25 271 ASN A O 1
ATOM 2154 N N . ARG A 1 272 ? 12.252 24.587 10.888 1.00 37.50 272 ARG A N 1
ATOM 2155 C CA . ARG A 1 272 ? 10.924 24.684 10.292 1.00 37.50 272 ARG A CA 1
ATOM 2156 C C . ARG A 1 272 ? 10.878 25.855 9.318 1.00 37.50 272 ARG A C 1
ATOM 2158 O O . ARG A 1 272 ? 10.876 27.011 9.732 1.00 37.50 272 ARG A O 1
ATOM 2165 N N . SER A 1 273 ? 10.817 25.564 8.022 1.00 33.94 273 SER A N 1
ATOM 2166 C CA . SER A 1 273 ? 10.397 26.558 7.032 1.00 33.94 273 SER A CA 1
ATOM 2167 C C . SER A 1 273 ? 8.985 27.055 7.394 1.00 33.94 273 SER A C 1
ATOM 2169 O O . SER A 1 273 ? 8.105 26.224 7.644 1.00 33.94 273 SER A O 1
ATOM 2171 N N . PRO A 1 274 ? 8.730 28.372 7.448 1.00 36.56 274 PRO A N 1
ATOM 2172 C CA . PRO A 1 274 ? 7.418 28.888 7.808 1.00 36.56 274 PRO A CA 1
ATOM 2173 C C . PRO A 1 274 ? 6.452 28.656 6.638 1.00 36.56 274 PRO A C 1
ATOM 2175 O O . PRO A 1 274 ? 6.713 29.110 5.527 1.00 36.56 274 PRO A O 1
ATOM 2178 N N . GLY A 1 275 ? 5.342 27.945 6.871 1.00 45.09 275 GLY A N 1
ATOM 2179 C CA . GLY A 1 275 ? 4.205 27.947 5.938 1.00 45.09 275 GLY A CA 1
ATOM 2180 C C . GLY A 1 275 ? 3.589 26.604 5.535 1.00 45.09 275 GLY A C 1
ATOM 2181 O O . GLY A 1 275 ? 2.628 26.620 4.773 1.00 45.09 275 GLY A O 1
ATOM 2182 N N . LYS A 1 276 ? 4.064 25.450 6.025 1.00 50.09 276 LYS A N 1
ATOM 2183 C CA . LYS A 1 276 ? 3.328 24.182 5.845 1.00 50.09 276 LYS A CA 1
ATOM 2184 C C . LYS A 1 276 ? 2.471 23.903 7.089 1.00 50.09 276 LYS A C 1
ATOM 2186 O O . LYS A 1 276 ? 3.023 23.979 8.189 1.00 50.09 276 LYS A O 1
ATOM 2191 N N . PRO A 1 277 ? 1.158 23.614 6.954 1.00 54.47 277 PRO A N 1
ATOM 2192 C CA . PRO A 1 277 ? 0.357 23.163 8.086 1.00 54.47 277 PRO A CA 1
ATOM 2193 C C . PRO A 1 277 ? 1.011 21.912 8.672 1.00 54.47 277 PRO A C 1
ATOM 2195 O O . PRO A 1 277 ? 1.503 21.059 7.928 1.00 54.47 277 PRO A O 1
ATOM 2198 N N . GLU A 1 278 ? 1.077 21.836 10.000 1.00 62.31 278 GLU A N 1
ATOM 2199 C CA . GLU A 1 278 ? 1.604 20.646 10.658 1.00 62.31 278 GLU A CA 1
ATOM 2200 C C . GLU A 1 278 ? 0.776 19.438 10.204 1.00 62.31 278 GLU A C 1
ATOM 2202 O O . GLU A 1 278 ? -0.457 19.529 10.193 1.00 62.31 278 GLU A O 1
ATOM 2207 N N . PRO A 1 279 ? 1.408 18.326 9.795 1.00 71.81 279 PRO A N 1
ATOM 2208 C CA . PRO A 1 279 ? 0.652 17.141 9.431 1.00 71.81 279 PRO A CA 1
ATOM 2209 C C . PRO A 1 279 ? -0.147 16.676 10.651 1.00 71.81 279 PRO A C 1
ATOM 2211 O O . PRO A 1 279 ? 0.380 16.634 11.764 1.00 71.81 279 PRO A O 1
ATOM 2214 N N . PHE A 1 280 ? -1.422 16.341 10.445 1.00 84.31 280 PHE A N 1
ATOM 2215 C CA . PHE A 1 280 ? -2.251 15.763 11.496 1.00 84.31 280 PHE A CA 1
ATOM 2216 C C . PHE A 1 280 ? -1.579 14.491 12.023 1.00 84.31 280 PHE A C 1
ATOM 2218 O O . PHE A 1 280 ? -1.284 13.574 11.258 1.00 84.31 280 PHE A O 1
ATOM 2225 N N . ILE A 1 281 ? -1.328 14.438 13.329 1.00 87.69 281 ILE A N 1
ATOM 2226 C CA . ILE A 1 281 ? -0.709 13.278 13.969 1.00 87.69 281 ILE A CA 1
ATOM 2227 C C . ILE A 1 281 ? -1.825 12.344 14.430 1.00 87.69 281 ILE A C 1
ATOM 2229 O O . ILE A 1 281 ? -2.544 12.651 15.379 1.00 87.69 281 ILE A O 1
ATOM 2233 N N . GLN A 1 282 ? -1.948 11.193 13.770 1.00 88.19 282 GLN A N 1
ATOM 2234 C CA . GLN A 1 282 ? -2.867 10.129 14.164 1.00 88.19 282 GLN A CA 1
ATOM 2235 C C . GLN A 1 282 ? -2.321 9.397 15.399 1.00 88.19 282 GLN A C 1
ATOM 2237 O O . GLN A 1 282 ? -3.017 9.287 16.403 1.00 88.19 282 GLN A O 1
ATOM 2242 N N . GLY A 1 283 ? -1.054 8.965 15.372 1.00 86.25 283 GLY A N 1
ATOM 2243 C CA . GLY A 1 283 ? -0.332 8.447 16.543 1.00 86.25 283 GLY A CA 1
ATOM 2244 C C . GLY A 1 283 ? -0.976 7.221 17.202 1.00 86.25 283 GLY A C 1
ATOM 2245 O O . GLY A 1 283 ? -0.922 7.067 18.426 1.00 86.25 283 GLY A O 1
ATOM 2246 N N . LEU A 1 284 ? -1.630 6.371 16.411 1.00 89.31 284 LEU A N 1
ATOM 2247 C CA . LEU A 1 284 ? -2.488 5.282 16.879 1.00 89.31 284 LEU A CA 1
ATOM 2248 C C . LEU A 1 284 ? -2.060 3.896 16.367 1.00 89.31 284 LEU A C 1
ATOM 2250 O O . LEU A 1 284 ? -2.607 2.891 16.843 1.00 89.31 284 LEU A O 1
ATOM 2254 N N . CYS A 1 285 ? -1.079 3.834 15.459 1.00 91.25 285 CYS A N 1
ATOM 2255 C CA . CYS A 1 285 ? -0.516 2.591 14.945 1.00 91.25 285 CYS A CA 1
ATOM 2256 C C . CYS A 1 285 ? 0.438 1.952 15.955 1.00 91.25 285 CYS A C 1
ATOM 2258 O O . CYS A 1 285 ? 1.357 2.593 16.464 1.00 91.25 285 CYS A O 1
ATOM 2260 N N . ASN A 1 286 ? 0.239 0.663 16.221 1.00 90.75 286 ASN A N 1
ATOM 2261 C CA . ASN A 1 286 ? 1.120 -0.126 17.079 1.00 90.75 286 ASN A CA 1
ATOM 2262 C C . ASN A 1 286 ? 2.442 -0.446 16.369 1.00 90.75 286 ASN A C 1
ATOM 2264 O O . ASN A 1 286 ? 3.486 -0.522 17.011 1.00 90.75 286 ASN A O 1
ATOM 2268 N N . THR A 1 287 ? 2.386 -0.627 15.048 1.00 91.88 287 THR A N 1
ATOM 2269 C CA . THR A 1 287 ? 3.537 -0.966 14.212 1.00 91.88 287 THR A CA 1
ATOM 2270 C C . THR A 1 287 ? 3.530 -0.085 12.973 1.00 91.88 287 THR A C 1
ATOM 2272 O O . THR A 1 287 ? 2.515 0.007 12.284 1.00 91.88 287 THR A O 1
ATOM 2275 N N . VAL A 1 288 ? 4.666 0.565 12.721 1.00 95.00 288 VAL A N 1
ATOM 2276 C CA . VAL A 1 288 ? 4.965 1.302 11.490 1.00 95.00 288 VAL A CA 1
ATOM 2277 C C . VAL A 1 288 ? 6.365 0.874 11.059 1.00 95.00 288 VAL A C 1
ATOM 2279 O O . VAL A 1 288 ? 7.362 1.439 11.522 1.00 95.00 288 VAL A O 1
ATOM 2282 N N . ASP A 1 289 ? 6.438 -0.175 10.242 1.00 94.75 289 ASP A N 1
ATOM 2283 C CA . ASP A 1 289 ? 7.692 -0.666 9.664 1.00 94.75 289 ASP A CA 1
ATOM 2284 C C . ASP A 1 289 ? 7.718 -0.318 8.174 1.00 94.75 289 ASP A C 1
ATOM 2286 O O . ASP A 1 289 ? 6.935 -0.823 7.378 1.00 94.75 289 ASP A O 1
ATOM 2290 N N . VAL A 1 290 ? 8.582 0.626 7.814 1.00 93.12 290 VAL A N 1
ATOM 2291 C CA . VAL A 1 290 ? 8.749 1.091 6.438 1.00 93.12 290 VAL A CA 1
ATOM 2292 C C . VAL A 1 290 ? 10.191 0.818 6.060 1.00 93.12 290 VAL A C 1
ATOM 2294 O O . VAL A 1 290 ? 11.114 1.318 6.706 1.00 93.12 290 VAL A O 1
ATOM 2297 N N . ARG A 1 291 ? 10.379 0.013 5.020 1.00 91.00 291 ARG A N 1
ATOM 2298 C CA . ARG A 1 291 ? 11.672 -0.406 4.495 1.00 91.00 291 ARG A CA 1
ATOM 2299 C C . ARG A 1 291 ? 11.765 0.036 3.052 1.00 91.00 291 ARG A C 1
ATOM 2301 O O . ARG A 1 291 ? 11.024 -0.431 2.197 1.00 91.00 291 ARG A O 1
ATOM 2308 N N . ILE A 1 292 ? 12.675 0.962 2.796 1.00 89.19 292 ILE A N 1
ATOM 2309 C CA . ILE A 1 292 ? 13.020 1.382 1.443 1.00 89.19 292 ILE A CA 1
ATOM 2310 C C . ILE A 1 292 ? 14.411 0.830 1.181 1.00 89.19 292 ILE A C 1
ATOM 2312 O O . ILE A 1 292 ? 15.351 1.132 1.924 1.00 89.19 292 ILE A O 1
ATOM 2316 N N . ASP A 1 293 ? 14.507 -0.042 0.187 1.00 78.31 293 ASP A N 1
ATOM 2317 C CA . ASP A 1 293 ? 15.727 -0.777 -0.102 1.00 78.31 293 ASP A CA 1
ATOM 2318 C C . ASP A 1 293 ? 16.848 0.140 -0.633 1.00 78.31 293 ASP A C 1
ATOM 2320 O O . ASP A 1 293 ? 16.618 1.137 -1.321 1.00 78.31 293 ASP A O 1
ATOM 2324 N N . ASN A 1 294 ? 18.089 -0.211 -0.291 1.00 62.81 294 ASN A N 1
ATOM 2325 C CA . ASN A 1 294 ? 19.309 0.505 -0.648 1.00 62.81 294 ASN A CA 1
ATOM 2326 C C . ASN A 1 294 ? 20.192 -0.297 -1.623 1.00 62.81 294 ASN A C 1
ATOM 2328 O O . ASN A 1 294 ? 21.399 -0.052 -1.702 1.00 62.81 294 ASN A O 1
ATOM 2332 N N . GLN A 1 295 ? 19.624 -1.272 -2.346 1.00 59.62 295 GLN A N 1
ATOM 2333 C CA . GLN A 1 295 ? 20.344 -2.086 -3.332 1.00 59.62 295 GLN A CA 1
ATOM 2334 C C . GLN A 1 295 ? 21.164 -1.214 -4.278 1.00 59.62 295 GLN A C 1
ATOM 2336 O O . GLN A 1 295 ? 20.592 -0.482 -5.076 1.00 59.62 295 GLN A O 1
ATOM 2341 N N . ARG A 1 296 ? 22.500 -1.299 -4.252 1.00 52.75 296 ARG A N 1
ATOM 2342 C CA . ARG A 1 296 ? 23.343 -0.644 -5.269 1.00 52.75 296 ARG A CA 1
ATOM 2343 C C . ARG A 1 296 ? 22.807 -1.009 -6.661 1.00 52.75 296 ARG A C 1
ATOM 2345 O O . ARG A 1 296 ? 22.431 -2.170 -6.833 1.00 52.75 296 ARG A O 1
ATOM 2352 N N . PRO A 1 297 ? 22.735 -0.062 -7.621 1.00 49.69 297 PRO A N 1
ATOM 2353 C CA . PRO A 1 297 ? 22.395 -0.401 -8.998 1.00 49.69 297 PRO A CA 1
ATOM 2354 C C . PRO A 1 297 ? 23.208 -1.633 -9.383 1.00 49.69 297 PRO A C 1
ATOM 2356 O O . PRO A 1 297 ? 24.427 -1.626 -9.189 1.00 49.69 297 PRO A O 1
ATOM 2359 N N . ARG A 1 298 ? 22.544 -2.713 -9.817 1.00 47.16 298 ARG A N 1
ATOM 2360 C CA . ARG A 1 298 ? 23.283 -3.832 -10.401 1.00 47.16 298 ARG A CA 1
ATOM 2361 C C . ARG A 1 298 ? 24.108 -3.221 -11.519 1.00 47.16 298 ARG A C 1
ATOM 2363 O O . ARG A 1 298 ? 23.554 -2.468 -12.319 1.00 47.16 298 ARG A O 1
ATOM 2370 N N . GLU A 1 299 ? 25.412 -3.474 -11.508 1.00 48.53 299 GLU A N 1
ATOM 2371 C CA . GLU A 1 299 ? 26.273 -3.086 -12.617 1.00 48.53 299 GLU A CA 1
ATOM 2372 C C . GLU A 1 299 ? 25.572 -3.548 -13.891 1.00 48.53 299 GLU A C 1
ATOM 2374 O O . GLU A 1 299 ? 25.239 -4.730 -14.027 1.00 48.53 299 GLU A O 1
ATOM 2379 N N . THR A 1 300 ? 25.240 -2.598 -14.767 1.00 59.41 300 THR A N 1
ATOM 2380 C CA . THR A 1 300 ? 24.742 -2.910 -16.099 1.00 59.41 300 THR A CA 1
ATOM 2381 C C . THR A 1 300 ? 25.791 -3.820 -16.707 1.00 59.41 300 THR A C 1
ATOM 2383 O O . THR A 1 300 ? 26.921 -3.397 -16.947 1.00 59.41 300 THR A O 1
ATOM 2386 N N . THR A 1 301 ? 25.468 -5.105 -16.835 1.00 60.00 301 THR A N 1
ATOM 2387 C CA . THR A 1 301 ? 26.387 -6.060 -17.437 1.00 60.00 301 THR A CA 1
ATOM 2388 C C . THR A 1 301 ? 26.374 -5.745 -18.918 1.00 60.00 301 THR A C 1
ATOM 2390 O O . THR A 1 301 ? 25.506 -6.220 -19.645 1.00 60.00 301 THR A O 1
ATOM 2393 N N . PHE A 1 302 ? 27.276 -4.861 -19.336 1.00 71.31 302 PHE A N 1
ATOM 2394 C CA . PHE A 1 302 ? 27.467 -4.553 -20.739 1.00 71.31 302 PHE A CA 1
ATOM 2395 C C . PHE A 1 302 ? 27.800 -5.862 -21.448 1.00 71.31 302 PHE A C 1
ATOM 2397 O O . PHE A 1 302 ? 28.730 -6.577 -21.066 1.00 71.31 302 PHE A O 1
ATOM 2404 N N . THR A 1 303 ? 26.986 -6.214 -22.435 1.00 75.25 303 THR A N 1
ATOM 2405 C CA . THR A 1 303 ? 27.260 -7.373 -23.286 1.00 75.25 303 THR A CA 1
ATOM 2406 C C . THR A 1 303 ? 28.075 -6.918 -24.489 1.00 75.25 303 THR A C 1
ATOM 2408 O O . THR A 1 303 ? 28.070 -5.740 -24.827 1.00 75.25 303 THR A O 1
ATOM 2411 N N . GLU A 1 304 ? 28.757 -7.840 -25.171 1.00 77.12 304 GLU A N 1
ATOM 2412 C CA . GLU A 1 304 ? 29.536 -7.546 -26.390 1.00 77.12 304 GLU A CA 1
ATOM 2413 C C . GLU A 1 304 ? 28.728 -6.758 -27.443 1.00 77.12 304 GLU A C 1
ATOM 2415 O O . GLU A 1 304 ? 29.286 -5.987 -28.213 1.00 77.12 304 GLU A O 1
ATOM 2420 N N . ARG A 1 305 ? 27.393 -6.880 -27.421 1.00 68.44 305 ARG A N 1
ATOM 2421 C CA . ARG A 1 305 ? 26.470 -6.168 -28.313 1.00 68.44 305 ARG A CA 1
ATOM 2422 C C . ARG A 1 305 ? 26.349 -4.664 -28.029 1.00 68.44 305 ARG A C 1
ATOM 2424 O O . ARG A 1 305 ? 25.982 -3.945 -28.948 1.00 68.44 305 ARG A O 1
ATOM 2431 N N . ASP A 1 306 ? 26.653 -4.207 -26.812 1.00 75.31 306 ASP A N 1
ATOM 2432 C CA . ASP A 1 306 ? 26.661 -2.780 -26.433 1.00 75.31 306 ASP A CA 1
ATOM 2433 C C . ASP A 1 306 ? 27.978 -2.074 -26.799 1.00 75.31 306 ASP A C 1
ATOM 2435 O O . ASP A 1 306 ? 28.048 -0.851 -26.740 1.00 75.31 306 ASP A O 1
ATOM 2439 N N . PHE A 1 307 ? 29.016 -2.832 -27.171 1.00 69.62 307 PHE A N 1
ATOM 2440 C CA . PHE A 1 307 ? 30.309 -2.317 -27.643 1.00 69.62 307 PHE A CA 1
ATOM 2441 C C . PHE A 1 307 ? 30.472 -2.426 -29.162 1.00 69.62 307 PHE A C 1
ATOM 2443 O O . PHE A 1 307 ? 31.543 -2.129 -29.689 1.00 69.62 307 PHE A O 1
ATOM 2450 N N . LEU A 1 308 ? 29.434 -2.874 -29.876 1.00 67.69 308 LEU A N 1
ATOM 2451 C CA . LEU A 1 308 ? 29.388 -2.784 -31.331 1.00 67.69 308 LEU A CA 1
ATOM 2452 C C . LEU A 1 308 ? 29.087 -1.333 -31.704 1.00 67.69 308 LEU A C 1
ATOM 2454 O O . LEU A 1 308 ? 27.989 -1.007 -32.156 1.00 67.69 308 LEU A O 1
ATOM 2458 N N . ASP A 1 309 ? 30.075 -0.463 -31.499 1.00 64.38 309 ASP A N 1
ATOM 2459 C CA . ASP A 1 309 ? 30.124 0.805 -32.201 1.00 64.38 309 ASP A CA 1
ATOM 2460 C C . ASP A 1 309 ? 30.038 0.447 -33.684 1.00 64.38 309 ASP A C 1
ATOM 2462 O O . ASP A 1 309 ? 30.877 -0.280 -34.222 1.00 64.38 309 ASP A O 1
ATOM 2466 N N . SER A 1 310 ? 28.977 0.898 -34.349 1.00 62.81 310 SER A N 1
ATOM 2467 C CA . SER A 1 310 ? 28.919 0.930 -35.803 1.00 62.81 310 SER A CA 1
ATOM 2468 C C . SER A 1 310 ? 29.932 1.972 -36.274 1.00 62.81 310 SER A C 1
ATOM 2470 O O . SER A 1 310 ? 29.563 3.044 -36.752 1.00 62.81 310 SER A O 1
ATOM 2472 N N . GLU A 1 311 ? 31.216 1.711 -36.044 1.00 58.59 311 GLU A N 1
ATOM 2473 C CA . GLU A 1 311 ? 32.285 2.426 -36.702 1.00 58.59 311 GLU A CA 1
ATOM 2474 C C . GLU A 1 311 ? 32.061 2.145 -38.185 1.00 58.59 311 GLU A C 1
ATOM 2476 O O . GLU A 1 311 ? 32.037 0.988 -38.620 1.00 58.59 311 GLU A O 1
ATOM 2481 N N . ALA A 1 312 ? 31.739 3.196 -38.941 1.00 57.66 312 ALA A N 1
ATOM 2482 C CA . ALA A 1 312 ? 31.678 3.097 -40.385 1.00 57.66 312 ALA A CA 1
ATOM 2483 C C . ALA A 1 312 ? 33.023 2.519 -40.817 1.00 57.66 312 ALA A C 1
ATOM 2485 O O . ALA A 1 312 ? 34.067 3.100 -40.520 1.00 57.66 312 ALA A O 1
ATOM 2486 N N . SER A 1 313 ? 32.974 1.328 -41.408 1.00 58.47 313 SER A N 1
ATOM 2487 C CA . SER A 1 313 ? 34.126 0.628 -41.951 1.00 58.47 313 SER A CA 1
ATOM 2488 C C . SER A 1 313 ? 34.995 1.634 -42.709 1.00 58.47 313 SER A C 1
ATOM 2490 O O . SER A 1 313 ? 34.586 2.160 -43.737 1.00 58.47 313 SER A O 1
ATOM 2492 N N . GLY A 1 314 ? 36.167 1.972 -42.166 1.00 54.78 314 GLY A N 1
ATOM 2493 C CA . GLY A 1 314 ? 37.090 2.952 -42.752 1.00 54.78 314 GLY A CA 1
ATOM 2494 C C . GLY A 1 314 ? 37.794 2.445 -44.016 1.00 54.78 314 GLY A C 1
ATOM 2495 O O . GLY A 1 314 ? 38.893 2.898 -44.327 1.00 54.78 314 GLY A O 1
ATOM 2496 N N . ASP A 1 315 ? 37.209 1.464 -44.706 1.00 60.19 315 ASP A N 1
ATOM 2497 C CA . ASP A 1 315 ? 37.713 0.871 -45.942 1.00 60.19 315 ASP A CA 1
ATOM 2498 C C . ASP A 1 315 ? 37.153 1.542 -47.208 1.00 60.19 315 ASP A C 1
ATOM 2500 O O . ASP A 1 315 ? 37.579 1.198 -48.310 1.00 60.19 315 ASP A O 1
ATOM 2504 N N . GLU A 1 316 ? 36.281 2.549 -47.073 1.00 57.97 316 GLU A N 1
ATOM 2505 C CA . GLU A 1 316 ? 35.691 3.274 -48.211 1.00 57.97 316 GLU A CA 1
ATOM 2506 C C . GLU A 1 316 ? 36.715 4.069 -49.058 1.00 57.97 316 GLU A C 1
ATOM 2508 O O . GLU A 1 316 ? 36.422 4.392 -50.209 1.00 57.97 316 GLU A O 1
ATOM 2513 N N . ASP A 1 317 ? 37.934 4.319 -48.557 1.00 59.19 317 ASP A N 1
ATOM 2514 C CA . ASP A 1 317 ? 39.002 5.016 -49.302 1.00 59.19 317 ASP A CA 1
ATOM 2515 C C . ASP A 1 317 ? 39.965 4.077 -50.064 1.00 59.19 317 ASP A C 1
ATOM 2517 O O . ASP A 1 317 ? 40.830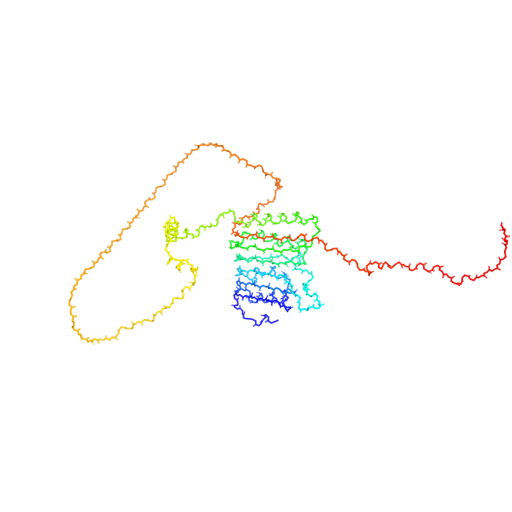 4.539 -50.817 1.00 59.19 317 ASP A O 1
ATOM 2521 N N . TRP A 1 318 ? 39.832 2.751 -49.934 1.00 65.62 318 TRP A N 1
ATOM 2522 C CA . TRP A 1 318 ? 40.664 1.804 -50.689 1.00 65.62 318 TRP A CA 1
ATOM 2523 C C . TRP A 1 318 ? 40.040 1.461 -52.046 1.00 65.62 318 TRP A C 1
ATOM 2525 O O . TRP A 1 318 ? 39.384 0.439 -52.240 1.00 65.62 318 TRP A O 1
ATOM 2535 N N . SER A 1 319 ? 40.307 2.302 -53.045 1.00 59.44 319 SER A N 1
ATOM 2536 C CA . SER A 1 319 ? 40.032 1.968 -54.444 1.00 59.44 319 SER A CA 1
ATOM 2537 C C . SER A 1 319 ? 41.144 1.072 -55.009 1.00 59.44 319 SER A C 1
ATOM 2539 O O . SER A 1 319 ? 42.231 1.522 -55.356 1.00 59.44 319 SER A O 1
ATOM 2541 N N . ALA A 1 320 ? 40.862 -0.226 -55.169 1.00 56.06 320 ALA A N 1
ATOM 2542 C CA . ALA A 1 320 ? 41.763 -1.194 -55.819 1.00 56.06 320 ALA A CA 1
ATOM 2543 C C . ALA A 1 320 ? 41.979 -0.940 -57.331 1.00 56.06 320 ALA A C 1
ATOM 2545 O O . ALA A 1 320 ? 42.601 -1.752 -58.010 1.00 56.06 320 ALA A O 1
ATOM 2546 N N . ASN A 1 321 ? 41.458 0.174 -57.851 1.00 54.59 321 ASN A N 1
ATOM 2547 C CA . ASN A 1 321 ? 41.515 0.561 -59.255 1.00 54.59 321 ASN A CA 1
ATOM 2548 C C . ASN A 1 321 ? 41.934 2.031 -59.430 1.00 54.59 321 ASN A C 1
ATOM 2550 O O . ASN A 1 321 ? 41.436 2.724 -60.318 1.00 54.59 321 ASN A O 1
ATOM 2554 N N . ALA A 1 322 ? 42.853 2.518 -58.588 1.00 54.47 322 ALA A N 1
ATOM 2555 C CA . ALA A 1 322 ? 43.741 3.605 -58.993 1.00 54.47 322 ALA A CA 1
ATOM 2556 C C . ALA A 1 322 ? 44.711 3.033 -60.037 1.00 54.47 322 ALA A C 1
ATOM 2558 O O . ALA A 1 322 ? 45.832 2.620 -59.734 1.00 54.47 322 ALA A O 1
ATOM 2559 N N . ASP A 1 323 ? 44.190 2.908 -61.255 1.00 52.81 323 ASP A N 1
ATOM 2560 C CA . ASP A 1 323 ? 44.929 2.480 -62.424 1.00 52.81 323 ASP A CA 1
ATOM 2561 C C . ASP A 1 323 ? 46.199 3.316 -62.562 1.00 52.81 323 ASP A C 1
ATOM 2563 O O . ASP A 1 323 ? 46.202 4.545 -62.477 1.00 52.81 323 ASP A O 1
ATOM 2567 N N . MET A 1 324 ? 47.294 2.591 -62.758 1.00 52.16 324 MET A N 1
ATOM 2568 C CA . MET A 1 324 ? 48.590 3.108 -63.147 1.00 52.16 324 MET A CA 1
ATOM 2569 C C . MET A 1 324 ? 48.478 3.933 -64.438 1.00 52.16 324 MET A C 1
ATOM 2571 O O . MET A 1 324 ? 48.673 3.403 -65.530 1.00 52.16 324 MET A O 1
ATOM 2575 N N . GLU A 1 325 ? 48.275 5.245 -64.333 1.00 49.28 325 GLU A N 1
ATOM 2576 C CA . GLU A 1 325 ? 48.784 6.173 -65.344 1.00 49.28 325 GLU A CA 1
ATOM 2577 C C . GLU A 1 325 ? 50.272 6.400 -65.076 1.00 49.28 325 GLU A C 1
ATOM 2579 O O . GLU A 1 325 ? 50.717 7.303 -64.368 1.00 49.28 325 GLU A O 1
ATOM 2584 N N . PHE A 1 326 ? 51.060 5.484 -65.633 1.00 49.94 326 PHE A N 1
ATOM 2585 C CA . PHE A 1 326 ? 52.499 5.612 -65.775 1.00 49.94 326 PHE A CA 1
ATOM 2586 C C . PHE A 1 326 ? 52.791 6.675 -66.844 1.00 49.94 326 PHE A C 1
ATOM 2588 O O . PHE A 1 326 ? 53.090 6.345 -67.989 1.00 49.94 326 PHE A O 1
ATOM 2595 N N . GLU A 1 327 ? 52.714 7.956 -66.483 1.00 46.06 327 GLU A N 1
ATOM 2596 C CA . GLU A 1 327 ? 53.229 9.042 -67.318 1.00 46.06 327 GLU A CA 1
ATOM 2597 C C . GLU A 1 327 ? 54.291 9.863 -66.572 1.00 46.06 327 GLU A C 1
ATOM 2599 O O . GLU A 1 327 ? 54.037 10.831 -65.868 1.00 46.06 327 GLU A O 1
ATOM 2604 N N . ASN A 1 328 ? 55.530 9.414 -66.783 1.00 49.75 328 ASN A N 1
ATOM 2605 C CA . ASN A 1 328 ? 56.686 10.246 -67.100 1.00 49.75 328 ASN A CA 1
ATOM 2606 C C . ASN A 1 328 ? 57.108 11.336 -66.091 1.00 49.75 328 ASN A C 1
ATOM 2608 O O . ASN A 1 328 ? 56.673 12.481 -66.168 1.00 49.75 328 ASN A O 1
ATOM 2612 N N . GLY A 1 329 ? 58.147 11.038 -65.299 1.00 52.22 329 GLY A N 1
ATOM 2613 C CA . GLY A 1 329 ? 59.129 12.069 -64.946 1.00 52.22 329 GLY A CA 1
ATOM 2614 C C . GLY A 1 329 ? 59.787 11.957 -63.575 1.00 52.22 329 GLY A C 1
ATOM 2615 O O . GLY A 1 329 ? 59.276 12.480 -62.595 1.00 52.22 329 GLY A O 1
ATOM 2616 N N . GLY A 1 330 ? 61.011 11.419 -63.557 1.00 46.72 330 GLY A N 1
ATOM 2617 C CA . GLY A 1 330 ? 62.054 11.878 -62.631 1.00 46.72 330 GLY A CA 1
ATOM 2618 C C . GLY A 1 330 ? 62.159 11.154 -61.291 1.00 46.72 330 GLY A C 1
ATOM 2619 O O . GLY A 1 330 ? 61.834 11.716 -60.252 1.00 46.72 330 GLY A O 1
ATOM 2620 N N . TYR A 1 331 ? 62.754 9.960 -61.296 1.00 42.72 331 TYR A N 1
ATOM 2621 C CA . TYR A 1 331 ? 63.418 9.447 -60.098 1.00 42.72 331 TYR A CA 1
ATOM 2622 C C . TYR A 1 331 ? 64.673 10.287 -59.821 1.00 42.72 331 TYR A C 1
ATOM 2624 O O . TYR A 1 331 ? 65.625 10.260 -60.605 1.00 42.72 331 TYR A O 1
ATOM 2632 N N . ALA A 1 332 ? 64.677 11.013 -58.706 1.00 50.00 332 ALA A N 1
ATOM 2633 C CA . ALA A 1 332 ? 65.894 11.456 -58.038 1.00 50.00 332 ALA A CA 1
ATOM 2634 C C . ALA A 1 332 ? 66.064 10.611 -56.769 1.00 50.00 332 ALA A C 1
ATOM 2636 O O . ALA A 1 332 ? 65.128 10.447 -55.988 1.00 50.00 332 ALA A O 1
ATOM 2637 N N . TRP A 1 333 ? 67.247 10.018 -56.690 1.00 55.22 333 TRP A N 1
ATOM 2638 C CA . TRP A 1 333 ? 67.809 9.171 -55.643 1.00 55.22 333 TRP A CA 1
ATOM 2639 C C . TRP A 1 333 ? 68.035 9.921 -54.330 1.00 55.22 333 TRP A C 1
ATOM 2641 O O . TRP A 1 333 ? 68.253 11.154 -54.383 1.00 55.22 333 TRP A O 1
#

Radius of gyration: 36.56 Å; Cα contacts (8 Å, |Δi|>4): 412; chains: 1; bounding box: 119×69×125 Å

Foldseek 3Di:
DVLVVDDLQDQEDADEQDQVDELVVVLVNLQRRQQNYAEDHAYQHQRYAPLSQLCNCVSHQNHAYDAHELAHDAPDPVDPPRHRPDQARFDLPRAGDDHQNHAYAHAYDADNHEPSRVCSPLVNVLLCLVSNLRHAYAHAADAHPDALVCLVVSCVVSLVSCCQAAAAPDDDDDPQVPDPVSVVVVVVVVVVVVDDDDPDDPPPPDDDDDPDDDDDDDDDDDDDDDDDDDDDDDDDDDDDDDDDDDDDDDDDDDDDDDDDDDDDDDDDPPDDDPDDDDRHRSNNYNDHHHHHDSDDPDPPPDDPVNVPPVPPPPCPPDDPPPPDPPDDDDDDD

Mean predicted aligned error: 18.55 Å

Solvent-accessible surface area (backbone atoms only — not comparable to full-atom values): 20906 Å² total; per-residue (Å²): 111,78,65,73,72,52,75,60,75,40,43,68,48,77,49,67,66,36,73,87,42,32,28,70,61,49,40,61,33,30,67,73,25,14,62,50,20,29,35,43,37,42,31,32,34,41,37,49,41,56,72,40,34,48,51,33,29,79,26,20,51,47,24,27,32,44,37,37,34,53,59,53,68,52,88,45,95,90,46,93,59,44,56,65,73,54,82,56,30,40,53,70,85,60,57,52,37,78,28,45,48,28,28,37,41,35,41,34,51,42,55,52,27,43,55,62,25,54,48,43,45,54,46,42,52,54,71,39,30,82,55,31,81,54,33,30,37,40,37,38,30,36,45,61,62,58,63,78,81,53,44,59,60,52,41,52,54,52,46,52,49,50,37,61,27,33,33,40,83,65,80,76,80,62,80,44,70,79,37,78,66,45,36,51,51,51,51,50,54,59,55,36,73,79,55,71,91,73,99,79,72,79,83,81,77,80,70,82,85,68,85,77,80,80,82,78,76,80,86,81,82,94,80,86,82,90,84,90,80,92,86,86,87,86,89,85,85,89,83,80,90,78,88,79,86,81,86,81,80,87,79,89,81,89,84,87,84,90,83,91,88,87,85,84,89,81,92,81,90,79,80,79,74,89,83,70,79,78,78,62,65,55,37,58,12,84,41,66,48,68,45,66,63,78,76,71,78,72,76,79,77,78,49,78,78,79,68,61,68,83,68,74,74,87,61,83,81,68,65,97,72,76,69,85,79,86,72,85,85,81,92,77,134

Secondary structure (DSSP, 8-state):
--GGGS-TT-SEEEEES-TT--HHHHHHHHHHHGGG--EEEEES-TT--STTGGGHHHH-TT--EEEEE-----S-TTS---S-S-S-SS-TT------TT--EEEEEEEEEEEHHHHHHHHHHHHHTGGG-TT--EEEEEEEEE--HHHHHHHHHHHHHHHHHHHB--SPPPPGGGS-HHHHHHHHHHHHHHTS---S-STTSS--------------------------------PPPP--------------------------------TTPPPPP----BSEEEEEE-----------GGGS------TTTT--TT------------

pLDDT: mean 71.82, std 22.5, range [28.31, 97.31]